Protein AF-A0A5J6Q281-F1 (afdb_monomer)

Structure (mmCIF, N/CA/C/O backbone):
data_AF-A0A5J6Q281-F1
#
_entry.id   AF-A0A5J6Q281-F1
#
loop_
_atom_site.group_PDB
_atom_site.id
_atom_site.type_symbol
_atom_site.label_atom_id
_atom_site.label_alt_id
_atom_site.label_comp_id
_atom_site.label_asym_id
_atom_site.label_entity_id
_atom_site.label_seq_id
_atom_site.pdbx_PDB_ins_code
_atom_site.Cartn_x
_atom_site.Cartn_y
_atom_site.Cartn_z
_atom_site.occupancy
_atom_site.B_iso_or_equiv
_atom_site.auth_seq_id
_atom_site.auth_comp_id
_atom_site.auth_asym_id
_atom_site.auth_atom_id
_atom_site.pdbx_PDB_model_num
ATOM 1 N N . MET A 1 1 ? 50.752 4.180 -43.108 1.00 48.34 1 MET A N 1
ATOM 2 C CA . MET A 1 1 ? 50.719 4.281 -41.632 1.00 48.34 1 MET A CA 1
ATOM 3 C C . MET A 1 1 ? 49.688 5.329 -41.235 1.00 48.34 1 MET A C 1
ATOM 5 O O . MET A 1 1 ? 50.000 6.509 -41.254 1.00 48.34 1 MET A O 1
ATOM 9 N N . ALA A 1 2 ? 48.446 4.934 -40.956 1.00 56.19 2 ALA A N 1
ATOM 10 C CA . ALA A 1 2 ? 47.444 5.842 -40.403 1.00 56.19 2 ALA A CA 1
ATOM 11 C C . ALA A 1 2 ? 46.362 5.059 -39.647 1.00 56.19 2 ALA A C 1
ATOM 13 O O . ALA A 1 2 ? 45.945 3.997 -40.095 1.00 56.19 2 ALA A O 1
ATOM 14 N N . ALA A 1 3 ? 45.900 5.682 -38.558 1.00 53.50 3 ALA A N 1
ATOM 15 C CA . 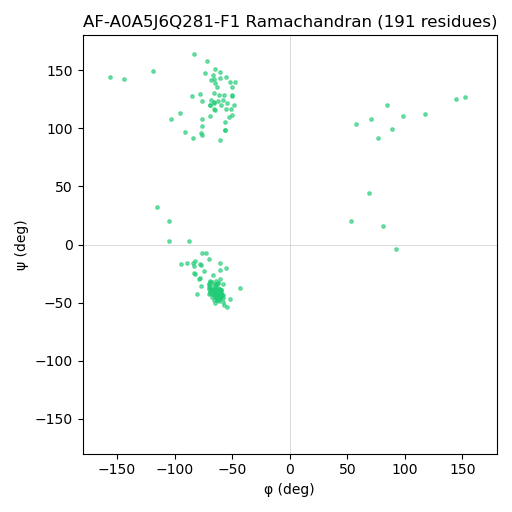ALA A 1 3 ? 44.676 5.447 -37.783 1.00 53.50 3 ALA A CA 1
ATOM 16 C C . ALA A 1 3 ? 44.683 4.431 -36.615 1.00 53.50 3 ALA A C 1
ATOM 18 O O . ALA A 1 3 ? 44.372 3.256 -36.782 1.00 53.50 3 ALA A O 1
ATOM 19 N N . PRO A 1 4 ? 44.806 4.968 -35.382 1.00 58.53 4 PRO A N 1
ATOM 20 C CA . PRO A 1 4 ? 44.186 4.418 -34.174 1.00 58.53 4 PRO A CA 1
ATOM 21 C C . PRO A 1 4 ? 43.132 5.368 -33.547 1.00 58.53 4 PRO A C 1
ATOM 23 O O . PRO A 1 4 ? 42.983 5.411 -32.330 1.00 58.53 4 PRO A O 1
ATOM 26 N N . ARG A 1 5 ? 42.397 6.173 -34.334 1.00 62.47 5 ARG A N 1
ATOM 27 C CA . ARG A 1 5 ? 41.473 7.204 -33.793 1.00 62.47 5 ARG A CA 1
ATOM 28 C C . ARG A 1 5 ? 40.069 6.715 -33.398 1.00 62.47 5 ARG A C 1
ATOM 30 O O . ARG A 1 5 ? 39.377 7.431 -32.691 1.00 62.47 5 ARG A O 1
ATOM 37 N N . SER A 1 6 ? 39.619 5.534 -33.824 1.00 61.28 6 SER A N 1
ATOM 38 C CA . SER A 1 6 ? 38.215 5.114 -33.630 1.00 61.28 6 SER A CA 1
ATOM 39 C C . SER A 1 6 ? 37.906 4.522 -32.247 1.00 61.28 6 SER A C 1
ATOM 41 O O . SER A 1 6 ? 36.769 4.597 -31.790 1.00 61.28 6 SER A O 1
ATOM 43 N N . ARG A 1 7 ? 38.902 3.964 -31.547 1.00 63.38 7 ARG A N 1
ATOM 44 C CA . ARG A 1 7 ? 38.695 3.292 -30.248 1.00 63.38 7 ARG A CA 1
ATOM 45 C C . ARG A 1 7 ? 38.529 4.259 -29.078 1.00 63.38 7 ARG A C 1
ATOM 47 O O . ARG A 1 7 ? 37.827 3.946 -28.122 1.00 63.38 7 ARG A O 1
ATOM 54 N N . THR A 1 8 ? 39.134 5.439 -29.161 1.00 71.88 8 THR A N 1
ATOM 55 C CA . THR A 1 8 ? 39.030 6.464 -28.114 1.00 71.88 8 THR A CA 1
ATOM 56 C C . THR A 1 8 ? 37.629 7.067 -28.044 1.00 71.88 8 THR A C 1
ATOM 58 O O . THR A 1 8 ? 37.148 7.375 -26.958 1.00 71.88 8 THR A O 1
ATOM 61 N N . VAL A 1 9 ? 36.937 7.167 -29.183 1.00 75.81 9 VAL A N 1
ATOM 62 C CA . VAL A 1 9 ? 35.592 7.756 -29.254 1.00 75.81 9 VAL A CA 1
ATOM 63 C C . VAL A 1 9 ? 34.550 6.850 -28.589 1.00 75.81 9 VAL A C 1
ATOM 65 O O . VAL A 1 9 ? 33.740 7.336 -27.806 1.00 75.81 9 VAL A O 1
ATOM 68 N N . ALA A 1 10 ? 34.616 5.533 -28.813 1.00 71.75 10 ALA A N 1
ATOM 69 C CA . ALA A 1 10 ? 33.670 4.577 -28.228 1.00 71.75 10 ALA A CA 1
ATOM 70 C C . ALA A 1 10 ? 33.787 4.477 -26.692 1.00 71.75 10 ALA A C 1
ATOM 72 O O . ALA A 1 10 ? 32.780 4.409 -25.983 1.00 71.75 10 ALA A O 1
ATOM 73 N N . ALA A 1 11 ? 35.016 4.521 -26.165 1.00 70.25 11 ALA A N 1
ATOM 74 C CA . ALA A 1 11 ? 35.253 4.530 -24.722 1.00 70.25 11 ALA A CA 1
ATOM 75 C C . ALA A 1 11 ? 34.717 5.815 -24.066 1.00 70.25 11 ALA A C 1
ATOM 77 O O . ALA A 1 11 ? 34.088 5.757 -23.009 1.00 70.25 11 ALA A O 1
ATOM 78 N N . ALA A 1 12 ? 34.899 6.965 -24.724 1.00 72.00 12 ALA A N 1
ATOM 79 C CA . ALA A 1 12 ? 34.386 8.241 -24.238 1.00 72.00 12 ALA A CA 1
ATOM 80 C C . ALA A 1 12 ? 32.848 8.265 -24.186 1.00 72.00 12 ALA A C 1
ATOM 82 O O . ALA A 1 12 ? 32.277 8.723 -23.197 1.00 72.00 12 ALA A O 1
ATOM 83 N N . THR A 1 13 ? 32.167 7.714 -25.198 1.00 77.50 13 THR A N 1
ATOM 84 C CA . THR A 1 13 ? 30.695 7.664 -25.220 1.00 77.50 13 THR A CA 1
ATOM 85 C C . THR A 1 13 ? 30.115 6.784 -24.113 1.00 77.50 13 THR A C 1
ATOM 87 O O . THR A 1 13 ? 29.136 7.172 -23.479 1.00 77.50 13 THR A O 1
ATOM 90 N N . MET A 1 14 ? 30.740 5.639 -23.814 1.00 76.00 14 MET A N 1
ATOM 91 C CA . MET A 1 14 ? 30.277 4.766 -22.727 1.00 76.00 14 MET A CA 1
ATOM 92 C C . MET A 1 14 ? 30.490 5.400 -21.348 1.00 76.00 14 MET A C 1
ATOM 94 O O . MET A 1 14 ? 29.614 5.307 -20.488 1.00 76.00 14 MET A O 1
ATOM 98 N N . ALA A 1 15 ? 31.614 6.096 -21.149 1.00 74.50 15 ALA A N 1
ATOM 99 C CA . ALA A 1 15 ? 31.880 6.821 -19.909 1.00 74.50 15 ALA A CA 1
ATOM 100 C C . ALA A 1 15 ? 30.859 7.950 -19.673 1.00 74.50 15 ALA A C 1
ATOM 102 O O . ALA A 1 15 ? 30.343 8.093 -18.565 1.00 74.50 15 ALA A O 1
ATOM 103 N N . LEU A 1 16 ? 30.512 8.703 -20.723 1.00 78.12 16 LEU A N 1
ATOM 104 C CA . LEU A 1 16 ? 29.480 9.744 -20.677 1.00 78.12 16 LEU A CA 1
ATOM 105 C C . LEU A 1 16 ? 28.101 9.180 -20.316 1.00 78.12 16 LEU A C 1
ATOM 107 O O . LEU A 1 16 ? 27.401 9.757 -19.485 1.00 78.12 16 LEU A O 1
ATOM 111 N N . GLN A 1 17 ? 27.720 8.037 -20.890 1.00 79.12 17 GLN A N 1
ATOM 112 C CA . GLN A 1 17 ? 26.432 7.408 -20.599 1.00 79.12 17 GLN A CA 1
ATOM 113 C C . GLN A 1 17 ? 26.359 6.892 -19.153 1.00 79.12 17 GLN A C 1
ATOM 115 O O . GLN A 1 17 ? 25.362 7.121 -18.469 1.00 79.12 17 GLN A O 1
ATOM 120 N N . ALA A 1 18 ? 27.432 6.266 -18.658 1.00 74.62 18 ALA A N 1
ATOM 121 C CA . ALA A 1 18 ? 27.514 5.815 -17.270 1.00 74.62 18 ALA A CA 1
ATOM 122 C C . ALA A 1 18 ? 27.436 6.989 -16.277 1.00 74.62 18 ALA A C 1
ATOM 124 O O . ALA A 1 18 ? 26.698 6.923 -15.291 1.00 74.62 18 ALA A O 1
ATOM 125 N N . ALA A 1 19 ? 28.138 8.090 -16.566 1.00 79.88 19 ALA A N 1
ATOM 126 C CA . ALA A 1 19 ? 28.062 9.310 -15.769 1.00 79.88 19 ALA A CA 1
ATOM 127 C C . ALA A 1 19 ? 26.643 9.908 -15.779 1.00 79.88 19 ALA A C 1
ATOM 129 O O . ALA A 1 19 ? 26.131 10.293 -14.728 1.00 79.88 19 ALA A O 1
ATOM 130 N N . GLY A 1 20 ? 25.975 9.916 -16.938 1.00 82.56 20 GLY A N 1
ATOM 131 C CA . GLY A 1 20 ? 24.592 10.376 -17.071 1.00 82.56 20 GLY A CA 1
ATOM 132 C C . GLY A 1 20 ? 23.619 9.598 -16.182 1.00 82.56 20 GLY A C 1
ATOM 133 O O . GLY A 1 20 ? 22.829 10.201 -15.455 1.00 82.56 20 GLY A O 1
ATOM 134 N N . CYS A 1 21 ? 23.716 8.266 -16.164 1.00 77.81 21 CYS A N 1
ATOM 135 C CA . CYS A 1 21 ? 22.877 7.430 -15.302 1.00 77.81 21 CYS A CA 1
ATOM 136 C C . CYS A 1 21 ? 23.100 7.706 -13.805 1.00 77.81 21 CYS A C 1
ATOM 138 O O . CYS A 1 21 ? 22.127 7.758 -13.052 1.00 77.81 21 CYS A O 1
ATOM 140 N N . LEU A 1 22 ? 24.347 7.930 -13.371 1.00 78.19 22 LEU A N 1
ATOM 141 C CA . LEU A 1 22 ? 24.653 8.267 -11.974 1.00 78.19 22 LEU A CA 1
ATOM 142 C C . LEU A 1 22 ? 24.063 9.618 -11.559 1.00 78.19 22 LEU A C 1
ATOM 144 O O . LEU A 1 22 ? 23.497 9.728 -10.472 1.00 78.19 22 LEU A O 1
ATOM 148 N N . VAL A 1 23 ? 24.150 10.632 -12.426 1.00 84.00 23 VAL A N 1
ATOM 149 C CA . VAL A 1 23 ? 23.575 11.959 -12.155 1.00 84.00 23 VAL A CA 1
ATOM 150 C C . VAL A 1 23 ? 22.054 11.875 -12.026 1.00 84.00 23 VAL A C 1
ATOM 152 O O . VAL A 1 23 ? 21.494 12.386 -11.057 1.00 84.00 23 VAL A O 1
ATOM 155 N N . VAL A 1 24 ? 21.379 11.184 -12.952 1.00 82.25 24 VAL A N 1
ATOM 156 C CA . VAL A 1 24 ? 19.918 11.002 -12.895 1.00 82.25 24 VAL A CA 1
ATOM 157 C C . VAL A 1 24 ? 19.508 10.233 -11.634 1.00 82.25 24 VAL A C 1
ATOM 159 O O . VAL A 1 24 ? 18.574 10.647 -10.946 1.00 82.25 24 VAL A O 1
ATOM 162 N N . GLY A 1 25 ? 20.234 9.166 -11.285 1.00 79.25 25 GLY A N 1
ATOM 163 C CA . GLY A 1 25 ? 19.997 8.399 -10.060 1.00 79.25 25 GLY A CA 1
ATOM 164 C C . GLY A 1 25 ? 20.144 9.242 -8.790 1.00 79.25 25 GLY A C 1
ATOM 165 O O . GLY A 1 25 ? 19.284 9.183 -7.909 1.00 79.25 25 GLY A O 1
ATOM 166 N N . ALA A 1 26 ? 21.178 10.085 -8.716 1.00 80.94 26 ALA A N 1
ATOM 167 C CA . ALA A 1 26 ? 21.407 10.982 -7.585 1.00 80.94 26 ALA A CA 1
ATOM 168 C C . ALA A 1 26 ? 20.303 12.045 -7.440 1.00 80.94 26 ALA A C 1
ATOM 170 O O . ALA A 1 26 ? 19.843 12.303 -6.325 1.00 80.94 26 ALA A O 1
ATOM 171 N N . ILE A 1 27 ? 19.832 12.625 -8.551 1.00 84.62 27 ILE A N 1
ATOM 172 C CA . ILE A 1 27 ? 18.727 13.597 -8.544 1.00 84.62 27 ILE A CA 1
ATOM 173 C C . ILE A 1 27 ? 17.438 12.940 -8.033 1.00 84.62 27 ILE A C 1
ATOM 175 O O . ILE A 1 27 ? 16.784 13.488 -7.144 1.00 84.62 27 ILE A O 1
ATOM 179 N N . LEU A 1 28 ? 17.090 11.751 -8.539 1.00 78.75 28 LEU A N 1
ATOM 180 C CA . LEU A 1 28 ? 15.909 11.004 -8.091 1.00 78.75 28 LEU A CA 1
ATOM 181 C C . LEU A 1 28 ? 15.981 10.664 -6.597 1.00 78.75 28 LEU A C 1
ATOM 183 O O . LEU A 1 28 ? 15.009 10.878 -5.872 1.00 78.75 28 LEU A O 1
ATOM 187 N N . ALA A 1 29 ? 17.139 10.197 -6.121 1.00 80.06 29 ALA A N 1
ATOM 188 C CA . ALA A 1 29 ? 17.359 9.925 -4.703 1.00 80.06 29 ALA A CA 1
ATOM 189 C C . ALA A 1 29 ? 17.174 11.188 -3.844 1.00 80.06 29 ALA A C 1
ATOM 191 O O . ALA A 1 29 ? 16.524 11.133 -2.799 1.00 80.06 29 ALA A O 1
ATOM 192 N N . GLY A 1 30 ? 17.681 12.335 -4.308 1.00 84.81 30 GLY A N 1
ATOM 193 C CA . GLY A 1 30 ? 17.510 13.626 -3.643 1.00 84.81 30 GLY A CA 1
ATOM 194 C C . GLY A 1 30 ? 16.044 14.046 -3.511 1.00 84.81 30 GLY A C 1
ATOM 195 O O . GLY A 1 30 ? 15.617 14.423 -2.421 1.00 84.81 30 GLY A O 1
ATOM 196 N N . VAL A 1 31 ? 15.257 13.924 -4.588 1.00 82.19 31 VAL A N 1
ATOM 197 C CA . VAL A 1 31 ? 13.818 14.255 -4.590 1.00 82.19 31 VAL A CA 1
ATOM 198 C C . VAL A 1 31 ? 13.024 13.344 -3.650 1.00 82.19 31 VAL A C 1
ATOM 200 O O . VAL A 1 31 ? 12.134 13.805 -2.936 1.00 82.19 31 VAL A O 1
ATOM 203 N N . ILE A 1 32 ? 13.343 12.050 -3.606 1.00 77.38 32 ILE A N 1
ATOM 204 C CA . ILE A 1 32 ? 12.679 11.121 -2.683 1.00 77.38 32 ILE A CA 1
ATOM 205 C C . ILE A 1 32 ? 13.033 11.473 -1.231 1.00 77.38 32 ILE A C 1
ATOM 207 O O . ILE A 1 32 ? 12.153 11.476 -0.368 1.00 77.38 32 ILE A O 1
ATOM 211 N N . LEU A 1 33 ? 14.289 11.842 -0.952 1.00 82.56 33 LEU A N 1
ATOM 212 C CA . LEU A 1 33 ? 14.711 12.263 0.386 1.00 82.56 33 LEU A CA 1
ATOM 213 C C . LEU A 1 33 ? 14.009 13.543 0.855 1.00 82.56 33 LEU A C 1
ATOM 215 O O . LEU A 1 33 ? 13.628 13.631 2.025 1.00 82.56 33 LEU A O 1
ATOM 219 N N . THR A 1 34 ? 13.843 14.541 -0.019 1.00 81.44 34 THR A N 1
ATOM 220 C CA . THR A 1 34 ? 13.147 15.785 0.344 1.00 81.44 34 THR A CA 1
ATOM 221 C C . THR A 1 34 ? 11.677 15.522 0.643 1.00 81.44 34 THR A C 1
ATOM 223 O O . THR A 1 34 ? 11.187 15.971 1.677 1.00 81.44 34 THR A O 1
ATOM 226 N N . ARG A 1 35 ? 11.002 14.697 -0.168 1.00 78.44 35 ARG A N 1
ATOM 227 C CA . ARG A 1 35 ? 9.618 14.273 0.099 1.00 78.44 35 ARG A CA 1
ATOM 228 C C . ARG A 1 35 ? 9.479 13.479 1.395 1.00 78.44 35 ARG A C 1
ATOM 230 O O . ARG A 1 35 ? 8.556 13.729 2.164 1.00 78.44 35 ARG A O 1
ATOM 237 N N . ALA A 1 36 ? 10.418 12.582 1.688 1.00 73.06 36 ALA A N 1
ATOM 238 C CA . ALA A 1 36 ? 10.426 11.840 2.947 1.00 73.06 36 ALA A CA 1
ATOM 239 C C . ALA A 1 36 ? 10.625 12.760 4.167 1.00 73.06 36 ALA A C 1
ATOM 241 O O . ALA A 1 36 ? 10.046 12.517 5.228 1.00 73.06 36 ALA A O 1
ATOM 242 N N . ARG A 1 37 ? 11.417 13.836 4.032 1.00 80.81 37 ARG A N 1
ATOM 243 C CA . ARG A 1 37 ? 11.565 14.858 5.081 1.00 80.81 37 ARG A CA 1
ATOM 244 C C . ARG A 1 37 ? 10.281 15.659 5.284 1.00 80.81 37 ARG A C 1
ATOM 246 O O . ARG A 1 37 ? 9.876 15.833 6.428 1.00 80.81 37 ARG A O 1
ATOM 253 N N . GLU A 1 38 ? 9.633 16.094 4.204 1.00 77.31 38 GLU A N 1
ATOM 254 C CA . GLU A 1 38 ? 8.335 16.783 4.263 1.00 77.31 38 GLU A CA 1
ATOM 255 C C . GLU A 1 38 ? 7.268 15.910 4.945 1.00 77.31 38 GLU A C 1
ATOM 257 O O . GLU A 1 38 ? 6.554 16.380 5.827 1.00 77.31 38 GLU A O 1
ATOM 262 N N . ALA A 1 39 ? 7.214 14.617 4.614 1.00 69.81 39 ALA A N 1
ATOM 263 C CA . ALA A 1 39 ? 6.272 13.678 5.222 1.00 69.81 39 ALA A CA 1
ATOM 264 C C . ALA A 1 39 ? 6.501 13.494 6.735 1.00 69.81 39 ALA A C 1
ATOM 266 O O . ALA A 1 39 ? 5.536 13.424 7.495 1.00 69.81 39 ALA A O 1
ATOM 267 N N . ARG A 1 40 ? 7.762 13.472 7.200 1.00 73.12 40 ARG A N 1
ATOM 268 C CA . ARG A 1 40 ? 8.077 13.405 8.641 1.00 73.12 40 ARG A CA 1
ATOM 269 C C . ARG A 1 40 ? 7.646 14.654 9.403 1.00 73.12 40 ARG A C 1
ATOM 271 O O . ARG A 1 40 ? 7.247 14.530 10.556 1.00 73.12 40 ARG A O 1
ATOM 278 N N . LEU A 1 41 ? 7.723 15.830 8.780 1.00 79.06 41 LEU A N 1
ATOM 279 C CA . LEU A 1 41 ? 7.262 17.078 9.397 1.00 79.06 41 LEU A CA 1
ATOM 280 C C . LEU A 1 41 ? 5.734 17.121 9.534 1.00 79.06 41 LEU A C 1
ATOM 282 O O . LEU A 1 41 ? 5.234 17.685 10.500 1.00 79.06 41 LEU A O 1
ATOM 286 N N . ASN A 1 42 ? 5.005 16.485 8.615 1.00 76.50 42 ASN A N 1
ATOM 287 C CA . ASN A 1 42 ? 3.540 16.491 8.603 1.00 76.50 42 ASN A CA 1
ATOM 288 C C . ASN A 1 42 ? 2.889 15.385 9.456 1.00 76.50 42 ASN A C 1
ATOM 290 O O . ASN A 1 42 ? 1.668 15.287 9.470 1.00 76.50 42 ASN A O 1
ATOM 294 N N . GLN A 1 43 ? 3.674 14.567 10.170 1.00 58.69 43 GLN A N 1
ATOM 295 C CA . GLN A 1 43 ? 3.200 13.573 11.150 1.00 58.69 43 GLN A CA 1
ATOM 296 C C . GLN A 1 43 ? 2.128 12.581 10.641 1.00 58.69 43 GLN A C 1
ATOM 298 O O . GLN A 1 43 ? 1.440 11.929 11.427 1.00 58.69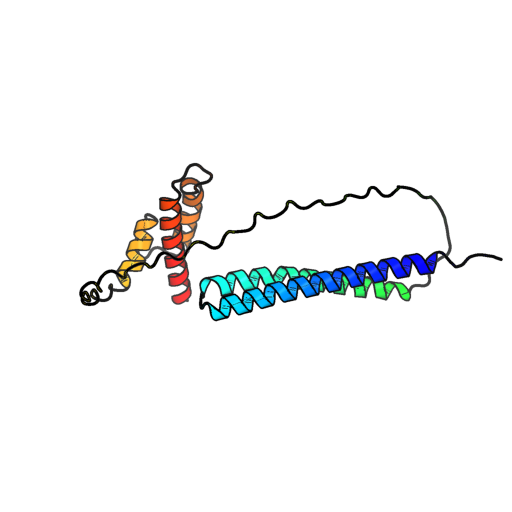 43 GLN A O 1
ATOM 303 N N . GLU A 1 44 ? 2.009 12.403 9.324 1.00 64.62 44 GLU A N 1
ATOM 304 C CA . GLU A 1 44 ? 1.110 11.418 8.734 1.00 64.62 44 GLU A CA 1
ATOM 305 C C . GLU A 1 44 ? 1.784 10.043 8.704 1.00 64.62 44 GLU A C 1
ATOM 307 O O . GLU A 1 44 ? 2.488 9.663 7.764 1.00 64.62 44 GLU A O 1
ATOM 312 N N . HIS A 1 45 ? 1.549 9.274 9.768 1.00 54.78 45 HIS A N 1
ATOM 313 C CA . HIS A 1 45 ? 2.063 7.914 9.951 1.00 54.78 45 HIS A CA 1
ATOM 314 C C . HIS A 1 45 ? 1.702 6.950 8.807 1.00 54.78 45 HIS A C 1
ATOM 316 O O . HIS A 1 45 ? 2.396 5.954 8.604 1.00 54.78 45 HIS A O 1
ATOM 322 N N . GLN A 1 46 ? 0.670 7.262 8.022 1.00 53.41 46 GLN A N 1
ATOM 323 C CA . GLN A 1 46 ? 0.205 6.432 6.914 1.00 53.41 46 GLN A CA 1
ATOM 324 C C . GLN A 1 46 ? 1.130 6.492 5.683 1.00 53.41 46 GLN A C 1
ATOM 326 O O . GLN A 1 46 ? 1.198 5.521 4.934 1.00 53.41 46 GLN A O 1
ATOM 331 N N . TYR A 1 47 ? 1.934 7.553 5.517 1.00 56.34 47 TYR A N 1
ATOM 332 C CA . TYR A 1 47 ? 2.891 7.656 4.405 1.00 56.34 47 TYR A CA 1
ATOM 333 C C . TYR A 1 47 ? 4.222 6.947 4.659 1.00 56.34 47 TYR A C 1
ATOM 335 O O . TYR A 1 47 ? 4.953 6.666 3.709 1.00 56.34 47 TYR A O 1
ATOM 343 N N . ALA A 1 48 ? 4.569 6.639 5.911 1.00 56.12 48 ALA A N 1
ATOM 344 C CA . ALA A 1 48 ? 5.884 6.092 6.242 1.00 56.12 48 ALA A CA 1
ATOM 345 C C . ALA A 1 48 ? 6.133 4.708 5.611 1.00 56.12 48 ALA A C 1
ATOM 347 O O . ALA A 1 48 ? 7.259 4.424 5.202 1.00 56.12 48 ALA A O 1
ATOM 348 N N . PHE A 1 49 ? 5.092 3.878 5.485 1.00 60.91 49 PHE A N 1
ATOM 349 C CA . PHE A 1 49 ? 5.206 2.517 4.951 1.00 60.91 49 PHE A CA 1
ATOM 350 C C . PHE A 1 49 ? 5.250 2.485 3.412 1.00 60.91 49 PHE A C 1
ATOM 352 O O . PHE A 1 49 ? 6.111 1.821 2.837 1.00 60.91 49 PHE A O 1
ATOM 359 N N . ASP A 1 50 ? 4.417 3.282 2.732 1.00 60.03 50 ASP A N 1
ATOM 360 C CA . ASP A 1 50 ? 4.451 3.399 1.262 1.00 60.03 50 ASP A CA 1
ATOM 361 C C . ASP A 1 50 ? 5.743 4.068 0.763 1.00 60.03 50 ASP A C 1
ATOM 363 O O . ASP A 1 50 ? 6.298 3.696 -0.275 1.00 60.03 50 ASP A O 1
ATOM 367 N N . SER A 1 51 ? 6.297 4.996 1.550 1.00 59.38 51 SER A N 1
ATOM 368 C CA . SER A 1 51 ? 7.582 5.643 1.250 1.00 59.38 51 SER A CA 1
ATOM 369 C C . SER A 1 51 ? 8.749 4.652 1.218 1.00 59.38 51 SER A C 1
ATOM 371 O O . SER A 1 51 ? 9.691 4.825 0.442 1.00 59.38 51 SER A O 1
ATOM 373 N N . GLN A 1 52 ? 8.706 3.607 2.051 1.00 65.56 52 GLN A N 1
ATOM 374 C CA . GLN A 1 52 ? 9.765 2.597 2.104 1.00 65.56 52 GLN A CA 1
ATOM 375 C C . GLN A 1 52 ? 9.776 1.720 0.850 1.00 65.56 52 GLN A C 1
ATOM 377 O O . GLN A 1 52 ? 10.853 1.414 0.342 1.00 65.56 52 GLN A O 1
ATOM 382 N N . LEU A 1 53 ? 8.608 1.393 0.289 1.00 67.94 53 LEU A N 1
ATOM 383 C CA . LEU A 1 53 ? 8.514 0.660 -0.978 1.00 67.94 53 LEU A CA 1
ATOM 384 C C . LEU A 1 53 ? 8.964 1.511 -2.176 1.00 67.94 53 LEU A C 1
ATOM 386 O O . LEU A 1 53 ? 9.610 0.989 -3.087 1.00 67.94 53 LEU A O 1
ATOM 390 N N . MET A 1 54 ? 8.725 2.828 -2.153 1.00 69.50 54 MET A N 1
ATOM 391 C CA . MET A 1 54 ? 9.234 3.735 -3.193 1.00 69.50 54 MET A CA 1
ATOM 392 C C . MET A 1 54 ? 10.768 3.863 -3.199 1.00 69.50 54 MET A C 1
ATOM 394 O O . MET A 1 54 ? 11.354 4.110 -4.253 1.00 69.50 54 MET A O 1
ATOM 398 N N . LEU A 1 55 ? 11.436 3.638 -2.062 1.00 65.44 55 LEU A N 1
ATOM 399 C CA . LEU A 1 55 ? 12.902 3.680 -1.951 1.00 65.44 55 LEU A CA 1
ATOM 400 C C . LEU A 1 55 ? 13.608 2.434 -2.510 1.00 65.44 55 LEU A C 1
ATOM 402 O O . LEU A 1 55 ? 14.800 2.497 -2.816 1.00 65.44 55 LEU A O 1
ATOM 406 N N . VAL A 1 56 ? 12.894 1.320 -2.699 1.00 78.12 56 VAL A N 1
ATOM 407 C CA . VAL A 1 56 ? 13.480 0.075 -3.227 1.00 78.12 56 VAL A CA 1
ATOM 408 C C . VAL A 1 56 ? 13.870 0.220 -4.701 1.00 78.12 56 VAL A C 1
ATOM 410 O O . VAL A 1 56 ? 14.912 -0.286 -5.116 1.00 78.12 56 VAL A O 1
ATOM 413 N N . SER A 1 57 ? 13.083 0.958 -5.493 1.00 74.62 57 SER A N 1
ATOM 414 C CA . SER A 1 57 ? 13.331 1.103 -6.937 1.00 74.62 57 SER A CA 1
ATOM 415 C C . SER A 1 57 ? 14.647 1.837 -7.258 1.00 74.62 57 SER A C 1
ATOM 417 O O . SER A 1 57 ? 15.456 1.284 -8.003 1.00 74.62 57 SER A O 1
ATOM 419 N N . PRO A 1 58 ? 14.952 3.019 -6.682 1.00 75.00 58 PRO A N 1
ATOM 420 C CA . PRO A 1 58 ? 16.236 3.692 -6.903 1.00 75.00 58 PRO A CA 1
ATOM 421 C C . PRO A 1 58 ? 17.446 2.867 -6.453 1.00 75.00 58 PRO A C 1
ATOM 423 O O . PRO A 1 58 ? 18.468 2.854 -7.137 1.00 75.00 58 PRO A O 1
ATOM 426 N N . LEU A 1 59 ? 17.335 2.151 -5.328 1.00 76.25 59 LEU A N 1
ATOM 427 C CA . LEU A 1 59 ? 18.396 1.268 -4.837 1.00 76.25 59 LEU A CA 1
ATOM 428 C C . LEU A 1 59 ? 18.661 0.109 -5.802 1.00 76.25 59 LEU A C 1
ATOM 430 O O . LEU A 1 59 ? 19.820 -0.178 -6.099 1.00 76.25 59 LEU A O 1
ATOM 434 N N . ALA A 1 60 ? 17.605 -0.507 -6.341 1.00 76.00 60 ALA A N 1
ATOM 435 C CA . ALA A 1 60 ? 17.732 -1.538 -7.366 1.00 76.00 60 ALA A CA 1
ATOM 436 C C . ALA A 1 60 ? 18.414 -0.991 -8.633 1.00 76.00 60 ALA A C 1
ATOM 438 O O . ALA A 1 60 ? 19.328 -1.626 -9.156 1.00 76.00 60 ALA A O 1
ATOM 439 N N . PHE A 1 61 ? 18.052 0.215 -9.083 1.00 73.69 61 PHE A N 1
ATOM 440 C CA . PHE A 1 61 ? 18.705 0.863 -10.226 1.00 73.69 61 PHE A CA 1
ATOM 441 C C . PHE A 1 61 ? 20.191 1.163 -9.974 1.00 73.69 61 PHE A C 1
ATOM 443 O O . PHE A 1 61 ? 21.019 0.898 -10.847 1.00 73.69 61 PHE A O 1
ATOM 450 N N . MET A 1 62 ? 20.555 1.651 -8.785 1.00 76.81 62 MET A N 1
ATOM 451 C CA . MET A 1 62 ? 21.956 1.884 -8.405 1.00 76.81 62 MET A CA 1
ATOM 452 C C . MET A 1 62 ? 22.751 0.575 -8.341 1.00 76.81 62 MET A C 1
ATOM 454 O O . MET A 1 62 ? 23.874 0.518 -8.839 1.00 76.81 62 MET A O 1
ATOM 458 N N . ALA A 1 63 ? 22.165 -0.490 -7.787 1.00 78.81 63 ALA A N 1
ATOM 459 C CA . ALA A 1 63 ? 22.793 -1.806 -7.721 1.00 78.81 63 ALA A CA 1
ATOM 460 C C . ALA A 1 63 ? 23.023 -2.405 -9.118 1.00 78.81 63 ALA A C 1
ATOM 462 O O . ALA A 1 63 ? 24.110 -2.909 -9.395 1.00 78.81 63 ALA A O 1
ATOM 463 N N . VAL A 1 64 ? 22.041 -2.297 -10.021 1.00 79.44 64 VAL A N 1
ATOM 464 C CA . VAL A 1 64 ? 22.172 -2.743 -11.418 1.00 79.44 64 VAL A CA 1
ATOM 465 C C . VAL A 1 64 ? 23.221 -1.915 -12.164 1.00 79.44 64 VAL A C 1
ATOM 467 O O . VAL A 1 64 ? 24.064 -2.486 -12.854 1.00 79.44 64 VAL A O 1
ATOM 470 N N . GLY A 1 65 ? 23.224 -0.589 -11.999 1.00 73.19 65 GLY A N 1
ATOM 471 C CA . GLY A 1 65 ? 24.224 0.294 -12.605 1.00 73.19 65 GLY A CA 1
ATOM 472 C C . GLY A 1 65 ? 25.646 -0.010 -12.127 1.00 73.19 65 GLY A C 1
ATOM 473 O O . GLY A 1 65 ? 26.561 -0.133 -12.941 1.00 73.19 65 GLY A O 1
ATOM 474 N N . LEU A 1 66 ? 25.824 -0.219 -10.819 1.00 80.62 66 LEU A N 1
ATOM 475 C CA . LEU A 1 66 ? 27.101 -0.620 -10.229 1.00 80.62 66 LEU A CA 1
ATOM 476 C C . LEU A 1 66 ? 27.544 -2.000 -10.735 1.00 80.62 66 LEU A C 1
ATOM 478 O O . LEU A 1 66 ? 28.699 -2.170 -11.119 1.00 80.62 66 LEU A O 1
ATOM 482 N N . TRP A 1 67 ? 26.630 -2.973 -10.795 1.00 83.38 67 TRP A N 1
ATOM 483 C CA . TRP A 1 67 ? 26.913 -4.317 -11.302 1.00 83.38 67 TRP A CA 1
ATOM 484 C C . TRP A 1 67 ? 27.338 -4.304 -12.776 1.00 83.38 67 TRP A C 1
ATOM 486 O O . TRP A 1 67 ? 28.333 -4.937 -13.132 1.00 83.38 67 TRP A O 1
ATOM 496 N N . LEU A 1 68 ? 26.646 -3.537 -13.628 1.00 76.94 68 LEU A N 1
ATOM 497 C CA . LEU A 1 68 ? 27.027 -3.341 -15.031 1.00 76.94 68 LEU A CA 1
ATOM 498 C C . LEU A 1 68 ? 28.389 -2.647 -15.154 1.00 76.94 68 LEU A C 1
ATOM 500 O O . LEU A 1 68 ? 29.200 -3.053 -15.988 1.00 76.94 68 LEU A O 1
ATOM 504 N N . GLY A 1 69 ? 28.668 -1.652 -14.308 1.00 76.25 69 GLY A N 1
ATOM 505 C CA . GLY A 1 69 ? 29.958 -0.964 -14.249 1.00 76.25 69 GLY A CA 1
ATOM 506 C C . GLY A 1 69 ? 31.114 -1.900 -13.885 1.00 76.25 69 GLY A C 1
ATOM 507 O O . GLY A 1 69 ? 32.112 -1.946 -14.601 1.00 76.25 69 GLY A O 1
ATOM 508 N N . VAL A 1 70 ? 30.959 -2.711 -12.833 1.00 79.38 70 VAL A N 1
ATOM 509 C CA . VAL A 1 70 ? 31.967 -3.698 -12.402 1.00 79.38 70 VAL A CA 1
ATOM 510 C C . VAL A 1 70 ? 32.166 -4.782 -13.462 1.00 79.38 70 VAL A C 1
ATOM 512 O O . VAL A 1 70 ? 33.300 -5.102 -13.818 1.00 79.38 70 VAL A O 1
ATOM 515 N N . ARG A 1 71 ? 31.075 -5.317 -14.026 1.00 76.38 71 ARG A N 1
ATOM 516 C CA . ARG A 1 71 ? 31.130 -6.339 -15.081 1.00 76.38 71 ARG A CA 1
ATOM 517 C C . ARG A 1 71 ? 31.814 -5.825 -16.349 1.00 76.38 71 ARG A C 1
ATOM 519 O O . ARG A 1 71 ? 32.558 -6.576 -16.971 1.00 76.38 71 ARG A O 1
ATOM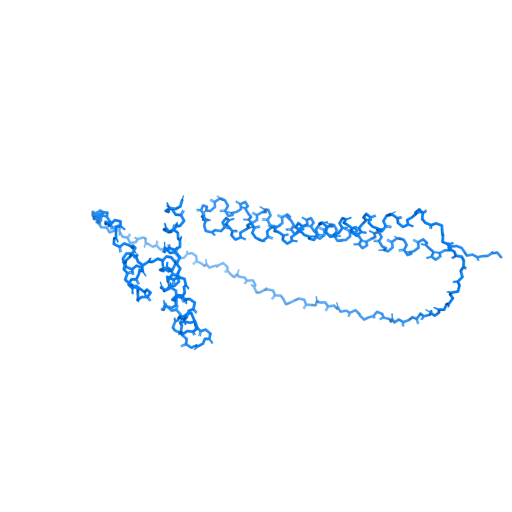 526 N N . SER A 1 72 ? 31.591 -4.562 -16.713 1.00 67.81 72 SER A N 1
ATOM 527 C CA . SER A 1 72 ? 32.214 -3.932 -17.886 1.00 67.81 72 SER A CA 1
ATOM 528 C C . SER A 1 72 ? 33.675 -3.548 -17.627 1.00 67.81 72 SER A C 1
ATOM 530 O O . SER A 1 72 ? 34.516 -3.708 -18.507 1.00 67.81 72 SER A O 1
ATOM 532 N N . GLY A 1 73 ? 34.005 -3.120 -16.403 1.00 61.12 73 GLY A N 1
ATOM 533 C CA . GLY A 1 73 ? 35.381 -2.853 -15.975 1.00 61.12 73 GLY A CA 1
ATOM 534 C C . GLY A 1 73 ? 36.262 -4.106 -15.966 1.00 61.12 73 GLY A C 1
ATOM 535 O O . GLY A 1 73 ? 37.441 -4.031 -16.305 1.00 61.12 73 GLY A O 1
ATOM 536 N N . LEU A 1 74 ? 35.682 -5.280 -15.689 1.00 52.28 74 LEU A N 1
ATOM 537 C CA . LEU A 1 74 ? 36.396 -6.562 -15.736 1.00 52.28 74 LEU A CA 1
ATOM 538 C C . LEU A 1 74 ? 36.774 -7.011 -17.165 1.00 52.28 74 LEU A C 1
ATOM 540 O O . LEU A 1 74 ? 37.580 -7.925 -17.331 1.00 52.28 74 LEU A O 1
ATOM 544 N N . VAL A 1 75 ? 36.226 -6.380 -18.212 1.00 51.47 75 VAL A N 1
ATOM 545 C CA . VAL A 1 75 ? 36.544 -6.702 -19.617 1.00 51.47 75 VAL A CA 1
ATOM 546 C C . VAL A 1 75 ? 37.836 -6.019 -20.092 1.00 51.47 75 VAL A C 1
ATOM 548 O O . VAL A 1 75 ? 38.426 -6.457 -21.078 1.00 51.47 75 VAL A O 1
ATOM 551 N N . LEU A 1 76 ? 38.360 -5.025 -19.364 1.00 51.31 76 LEU A N 1
ATOM 552 C CA . LEU A 1 76 ? 39.603 -4.329 -19.738 1.00 51.31 76 LEU A CA 1
ATOM 553 C C . LEU A 1 76 ? 40.888 -5.154 -19.533 1.00 51.31 76 LEU A C 1
ATOM 555 O O . LEU A 1 76 ? 41.950 -4.732 -19.982 1.00 51.31 76 LEU A O 1
ATOM 559 N N . LEU A 1 77 ? 40.807 -6.338 -18.917 1.00 52.91 77 LEU A N 1
ATOM 560 C CA . LEU A 1 77 ? 41.950 -7.243 -18.719 1.00 52.91 77 LEU A CA 1
ATOM 561 C C . LEU A 1 77 ? 41.955 -8.462 -19.654 1.00 52.91 77 LEU A C 1
ATOM 563 O O . LEU A 1 77 ? 42.836 -9.311 -19.534 1.00 52.91 77 LEU A O 1
ATOM 567 N N . ARG A 1 78 ? 41.004 -8.581 -20.593 1.00 45.31 78 ARG A N 1
ATOM 568 C CA . ARG A 1 78 ? 40.955 -9.740 -21.494 1.00 45.31 78 ARG A CA 1
ATOM 569 C C . ARG A 1 78 ? 41.661 -9.420 -22.826 1.00 45.31 78 ARG A C 1
ATOM 571 O O . ARG A 1 78 ? 41.153 -8.588 -23.578 1.00 45.31 78 ARG A O 1
ATOM 578 N N . PRO A 1 79 ? 42.808 -10.055 -23.147 1.00 47.28 79 PRO A N 1
ATOM 579 C CA . PRO A 1 79 ? 43.490 -9.851 -24.423 1.00 47.28 79 PRO A CA 1
ATOM 580 C C . PRO A 1 79 ? 42.573 -10.311 -25.561 1.00 47.28 79 PRO A C 1
ATOM 582 O O . PRO A 1 79 ? 42.065 -11.433 -25.561 1.00 47.28 79 PRO A O 1
ATOM 585 N N . HIS A 1 80 ? 42.294 -9.404 -26.492 1.00 49.38 80 HIS A N 1
ATOM 586 C CA . HIS A 1 80 ? 41.308 -9.621 -27.544 1.00 49.38 80 HIS A CA 1
ATOM 587 C C . HIS A 1 80 ? 41.950 -10.367 -28.730 1.00 49.38 80 HIS A C 1
ATOM 589 O O . HIS A 1 80 ? 42.996 -9.920 -29.211 1.00 49.38 80 HIS A O 1
ATOM 595 N N . PRO A 1 81 ? 41.365 -11.482 -29.213 1.00 52.59 81 PRO A N 1
ATOM 596 C CA . PRO A 1 81 ? 41.836 -12.151 -30.419 1.00 52.59 81 PRO A CA 1
ATOM 597 C C . PRO A 1 81 ? 41.610 -11.267 -31.658 1.00 52.59 81 PRO A C 1
ATOM 599 O O . PRO A 1 81 ? 40.624 -10.526 -31.723 1.00 52.59 81 PRO A O 1
ATOM 602 N N . PRO A 1 82 ? 42.507 -11.326 -32.653 1.00 54.62 82 PRO A N 1
ATOM 603 C CA . PRO A 1 82 ? 42.338 -10.599 -33.899 1.00 54.62 82 PRO A CA 1
ATOM 604 C C . PRO A 1 82 ? 41.333 -11.323 -34.800 1.00 54.62 82 PRO A C 1
ATOM 606 O O . PRO A 1 82 ? 41.514 -12.499 -35.103 1.00 54.62 82 PRO A O 1
ATOM 609 N N . GLY A 1 83 ? 40.331 -10.607 -35.312 1.00 51.81 83 GLY A N 1
ATOM 610 C CA . GLY A 1 83 ? 39.740 -10.988 -36.593 1.00 51.81 83 GLY A CA 1
ATOM 611 C C . GLY A 1 83 ? 38.278 -10.621 -36.830 1.00 51.81 83 GLY A C 1
ATOM 612 O O . GLY A 1 83 ? 37.407 -11.069 -36.101 1.00 51.81 83 GLY A O 1
ATOM 613 N N . ILE A 1 84 ? 38.082 -9.939 -37.972 1.00 44.22 84 ILE A N 1
ATOM 614 C CA . ILE A 1 84 ? 36.923 -9.995 -38.886 1.00 44.22 84 ILE A CA 1
ATOM 615 C C . ILE A 1 84 ? 35.637 -9.355 -38.316 1.00 44.22 84 ILE A C 1
ATOM 617 O O . ILE A 1 84 ? 35.020 -9.883 -37.410 1.00 44.22 84 ILE A O 1
ATOM 621 N N . GLY A 1 85 ? 35.143 -8.192 -38.743 1.00 50.88 85 GLY A N 1
ATOM 622 C CA . GLY A 1 85 ? 35.147 -7.568 -40.064 1.00 50.88 85 GLY A CA 1
ATOM 623 C C . GLY A 1 85 ? 33.687 -7.425 -40.518 1.00 50.88 85 GLY A C 1
ATOM 624 O O . GLY A 1 85 ? 33.049 -8.439 -40.763 1.00 50.88 85 GLY A O 1
ATOM 625 N N . GLY A 1 86 ? 33.162 -6.195 -40.634 1.00 47.47 86 GLY A N 1
ATOM 626 C CA . GLY A 1 86 ? 31.920 -5.939 -41.382 1.00 47.47 86 GLY A CA 1
ATOM 627 C C . GLY A 1 86 ? 30.972 -4.856 -40.843 1.00 47.47 86 GLY A C 1
ATOM 628 O O . GLY A 1 86 ? 30.485 -4.962 -39.728 1.00 47.47 86 GLY A O 1
ATOM 629 N N . GLN A 1 87 ? 30.656 -3.900 -41.732 1.00 45.16 87 GLN A N 1
ATOM 630 C CA . GLN A 1 87 ? 29.392 -3.139 -41.866 1.00 45.16 87 GLN A CA 1
ATOM 631 C C . GLN A 1 87 ? 29.103 -1.989 -40.872 1.00 45.16 87 GLN A C 1
ATOM 633 O O . GLN A 1 87 ? 28.722 -2.198 -39.730 1.00 45.16 87 GLN A O 1
ATOM 638 N N . THR A 1 88 ? 29.479 -0.738 -41.190 1.00 50.81 88 THR A N 1
ATOM 639 C CA . THR A 1 88 ? 28.750 0.310 -41.971 1.00 50.81 88 THR A CA 1
ATOM 640 C C . THR A 1 88 ? 27.376 0.667 -41.388 1.00 50.81 88 THR A C 1
ATOM 642 O O . THR A 1 88 ? 26.474 -0.152 -41.433 1.00 50.81 88 THR A O 1
ATOM 645 N N . ARG A 1 89 ? 27.207 1.803 -40.700 1.00 43.78 89 ARG A N 1
ATOM 646 C CA . ARG A 1 89 ? 27.126 3.209 -41.169 1.00 43.78 89 ARG A CA 1
ATOM 647 C C . ARG A 1 89 ? 25.703 3.600 -41.623 1.00 43.78 89 ARG A C 1
ATOM 649 O O . ARG A 1 89 ? 25.245 3.116 -42.648 1.00 43.78 89 ARG A O 1
ATOM 656 N N . ASN A 1 90 ? 25.186 4.615 -40.916 1.00 53.06 90 ASN A N 1
ATOM 657 C CA . ASN A 1 90 ? 24.099 5.564 -41.211 1.00 53.06 90 ASN A CA 1
ATOM 658 C C . ASN A 1 90 ? 22.731 5.228 -40.603 1.00 53.06 90 ASN A C 1
ATOM 660 O O . ASN A 1 90 ? 22.048 4.347 -41.097 1.00 53.06 90 ASN A O 1
ATOM 664 N N . ASP A 1 91 ? 22.321 6.036 -39.622 1.00 43.16 91 ASP A N 1
ATOM 665 C CA . ASP A 1 91 ? 21.041 6.741 -39.720 1.00 43.16 91 ASP A CA 1
ATOM 666 C C . ASP A 1 91 ? 21.149 8.142 -39.085 1.00 43.16 91 ASP A C 1
ATOM 668 O O . ASP A 1 91 ? 21.909 8.324 -38.123 1.00 43.16 91 ASP A O 1
ATOM 672 N N . PRO A 1 92 ? 20.493 9.153 -39.685 1.00 57.34 92 PRO A N 1
ATOM 673 C CA . PRO A 1 92 ? 20.612 10.555 -39.320 1.00 57.34 92 PRO A CA 1
ATOM 674 C C . PRO A 1 92 ? 19.710 10.937 -38.143 1.00 57.34 92 PRO A C 1
ATOM 676 O O . PRO A 1 92 ? 18.778 10.242 -37.751 1.00 57.34 92 PRO A O 1
ATOM 679 N N . ALA A 1 93 ? 20.045 12.090 -37.582 1.00 51.66 93 ALA A N 1
ATOM 680 C CA . ALA A 1 93 ? 19.363 12.730 -36.483 1.00 51.66 93 ALA A CA 1
ATOM 681 C C . ALA A 1 93 ? 17.981 13.254 -36.895 1.00 51.66 93 ALA A C 1
ATOM 683 O O . ALA A 1 93 ? 17.906 14.179 -37.699 1.00 51.66 93 ALA A O 1
ATOM 684 N N . ASP A 1 94 ? 16.931 12.760 -36.242 1.00 47.47 94 ASP A N 1
ATOM 685 C CA . ASP A 1 94 ? 15.654 13.463 -36.160 1.00 47.47 94 ASP A CA 1
ATOM 686 C C . ASP A 1 94 ? 15.521 14.093 -34.774 1.00 47.47 94 ASP A C 1
ATOM 688 O O . ASP A 1 94 ? 15.373 13.437 -33.739 1.00 47.47 94 ASP A O 1
ATOM 692 N N . GLY A 1 95 ? 15.649 15.419 -34.771 1.00 54.03 95 GLY A N 1
ATOM 693 C CA . GLY A 1 95 ? 15.444 16.266 -33.613 1.00 54.03 95 GLY A CA 1
ATOM 694 C C . GLY A 1 95 ? 13.970 16.305 -33.232 1.00 54.03 95 GLY A C 1
ATOM 695 O O . GLY A 1 95 ? 13.157 16.920 -33.914 1.00 54.03 95 GLY A O 1
ATOM 696 N N . VAL A 1 96 ? 13.641 15.703 -32.092 1.00 56.94 96 VAL A N 1
ATOM 697 C CA . VAL A 1 96 ? 12.357 15.915 -31.419 1.00 56.94 96 VAL A CA 1
ATOM 698 C C . VAL A 1 96 ? 12.531 17.068 -30.434 1.00 56.94 96 VAL A C 1
ATOM 700 O O . VAL A 1 96 ? 13.042 16.906 -29.324 1.00 56.94 96 VAL A O 1
ATOM 703 N N . SER A 1 97 ? 12.137 18.264 -30.867 1.00 53.22 97 SER A N 1
ATOM 704 C CA . SER A 1 97 ? 11.990 19.438 -30.014 1.00 53.22 97 SER A CA 1
ATOM 705 C C . SER A 1 97 ? 10.703 19.314 -29.192 1.00 53.22 97 SER A C 1
ATOM 707 O O . SER A 1 97 ? 9.591 19.444 -29.696 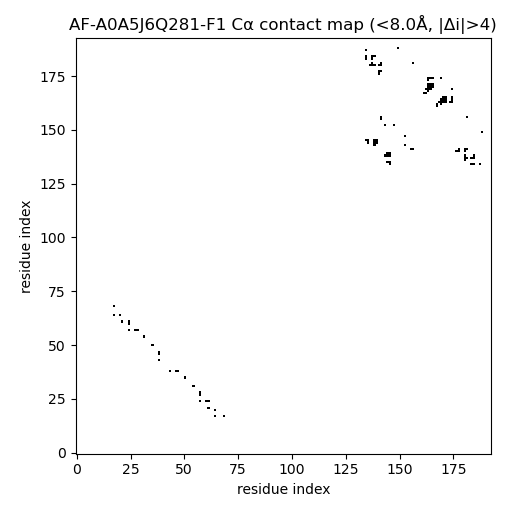1.00 53.22 97 SER A O 1
ATOM 709 N N . TRP A 1 98 ? 10.841 19.061 -27.891 1.00 52.66 98 TRP A N 1
ATOM 710 C CA . TRP A 1 98 ? 9.718 19.109 -26.956 1.00 52.66 98 TRP A CA 1
ATOM 711 C C . TRP A 1 98 ? 9.366 20.567 -26.643 1.00 52.66 98 TRP A C 1
ATOM 713 O O . TRP A 1 98 ? 9.940 21.187 -25.748 1.00 52.66 98 TRP A O 1
ATOM 723 N N . THR A 1 99 ? 8.409 21.131 -27.376 1.00 55.19 99 THR A N 1
ATOM 724 C CA . THR A 1 99 ? 7.712 22.361 -26.987 1.00 55.19 99 THR A CA 1
ATOM 725 C C . THR A 1 99 ? 6.691 22.023 -25.899 1.00 55.19 99 THR A C 1
ATOM 727 O O . THR A 1 99 ? 5.590 21.543 -26.153 1.00 55.19 99 THR A O 1
ATOM 730 N N . GLY A 1 100 ? 7.086 22.221 -24.640 1.00 48.81 100 GLY A N 1
ATOM 731 C CA . GLY A 1 100 ? 6.204 22.019 -23.491 1.00 48.81 100 GLY A CA 1
ATOM 732 C C . GLY A 1 100 ? 5.078 23.067 -23.432 1.00 48.81 100 GLY A C 1
ATOM 733 O O . GLY A 1 100 ? 5.331 24.244 -23.703 1.00 48.81 100 GLY A O 1
ATOM 734 N N . PRO A 1 101 ? 3.844 22.687 -23.050 1.00 58.38 101 PRO A N 1
ATOM 735 C CA . PRO A 1 101 ? 2.746 23.629 -22.892 1.00 58.38 101 PRO A CA 1
ATOM 736 C C . PRO A 1 101 ? 2.992 24.557 -21.696 1.00 58.38 101 PRO A C 1
ATOM 738 O O . PRO A 1 101 ? 3.184 24.136 -20.554 1.00 58.38 101 PRO A O 1
ATOM 741 N N . SER A 1 102 ? 2.961 25.853 -21.985 1.00 48.47 102 SER A N 1
ATOM 742 C CA . SER A 1 102 ? 2.962 26.964 -21.041 1.00 48.47 102 SER A CA 1
ATOM 743 C C . SER A 1 102 ? 1.887 26.793 -19.962 1.00 48.47 102 SER A C 1
ATOM 745 O O . SER A 1 102 ? 0.690 26.802 -20.257 1.00 48.47 102 SER A O 1
ATOM 747 N N . GLN A 1 103 ? 2.312 26.669 -18.701 1.00 53.84 103 GLN A N 1
ATOM 748 C CA . GLN A 1 103 ? 1.405 26.655 -17.556 1.00 53.84 103 GLN A CA 1
ATOM 749 C C . GLN A 1 103 ? 0.649 27.991 -17.423 1.00 53.84 103 GLN A C 1
ATOM 751 O O . GLN A 1 103 ? 1.267 29.059 -17.480 1.00 53.84 103 GLN A O 1
ATOM 756 N N . PRO A 1 104 ? -0.670 27.970 -17.163 1.00 54.22 104 PRO A N 1
ATOM 757 C CA . PRO A 1 104 ? -1.420 29.176 -16.856 1.00 54.22 104 PRO A CA 1
ATOM 758 C C . PRO A 1 104 ? -1.012 29.734 -15.484 1.00 54.22 104 PRO A C 1
ATOM 760 O O . PRO A 1 104 ? -1.165 29.089 -14.444 1.00 54.22 104 PRO A O 1
ATOM 763 N N . ARG A 1 105 ? -0.517 30.978 -15.490 1.00 50.56 105 ARG A N 1
ATOM 764 C CA . ARG A 1 105 ? -0.275 31.816 -14.305 1.00 50.56 105 ARG A CA 1
ATOM 765 C C . ARG A 1 105 ? -1.520 31.840 -13.410 1.00 50.56 105 ARG A C 1
ATOM 767 O O . ARG A 1 105 ? -2.529 32.459 -13.750 1.00 50.56 105 ARG A O 1
ATOM 774 N N . ARG A 1 106 ? -1.427 31.222 -12.230 1.00 50.06 106 ARG A N 1
ATOM 775 C CA . ARG A 1 106 ? -2.427 31.360 -11.165 1.00 50.06 106 ARG A CA 1
ATOM 776 C C . ARG A 1 106 ? -2.444 32.809 -10.674 1.00 50.06 106 ARG A C 1
ATOM 778 O O . ARG A 1 106 ? -1.455 33.307 -10.143 1.00 50.06 106 ARG A O 1
ATOM 785 N N . ARG A 1 107 ? -3.574 33.491 -10.875 1.00 57.34 107 ARG A N 1
ATOM 786 C CA . ARG A 1 107 ? -3.844 34.814 -10.301 1.00 57.34 107 ARG A CA 1
ATOM 787 C C . ARG A 1 107 ? -3.928 34.707 -8.769 1.00 57.34 107 ARG A C 1
ATOM 789 O O . ARG A 1 107 ? -4.549 33.763 -8.278 1.00 57.34 107 ARG A O 1
ATOM 796 N N . PRO A 1 108 ? -3.371 35.665 -8.011 1.00 55.41 108 PRO A N 1
ATOM 797 C CA . PRO A 1 108 ? -3.558 35.728 -6.568 1.00 55.41 108 PRO A CA 1
ATOM 798 C C . PRO A 1 108 ? -5.031 36.024 -6.259 1.00 55.41 108 PRO A C 1
ATOM 800 O O . PRO A 1 108 ? -5.571 37.063 -6.643 1.00 55.41 108 PRO A O 1
ATOM 803 N N . ALA A 1 109 ? -5.700 35.083 -5.593 1.00 56.56 109 ALA A N 1
ATOM 804 C CA . ALA A 1 109 ? -7.065 35.265 -5.130 1.00 56.56 109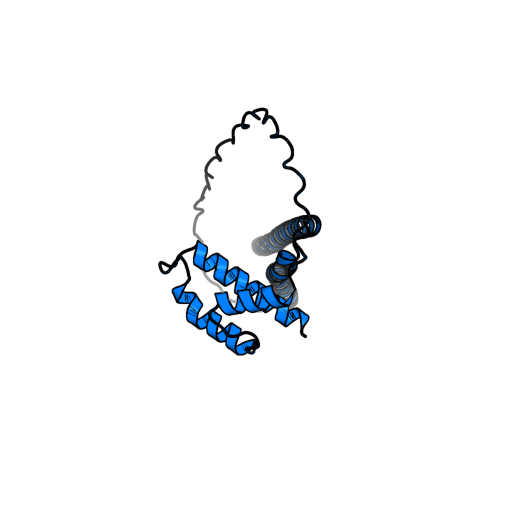 ALA A CA 1
ATOM 805 C C . ALA A 1 109 ? -7.095 36.359 -4.053 1.00 56.56 109 ALA A C 1
ATOM 807 O O . ALA A 1 109 ? -6.414 36.282 -3.031 1.00 56.56 109 ALA A O 1
ATOM 808 N N . LYS A 1 110 ? -7.897 37.393 -4.314 1.00 58.34 110 LYS A N 1
ATOM 809 C CA . LYS A 1 110 ? -8.199 38.506 -3.415 1.00 58.34 110 LYS A CA 1
ATOM 810 C C . LYS A 1 110 ? -8.754 37.941 -2.103 1.00 58.34 110 LYS A C 1
ATOM 812 O O . LYS A 1 110 ? -9.891 37.477 -2.054 1.00 58.34 110 LYS A O 1
ATOM 817 N N . ARG A 1 111 ? -7.919 37.961 -1.061 1.00 51.62 111 ARG A N 1
ATOM 818 C CA . ARG A 1 111 ? -8.222 37.554 0.317 1.00 51.62 111 ARG A CA 1
ATOM 819 C C . ARG A 1 111 ? -9.346 38.443 0.855 1.00 51.62 111 ARG A C 1
ATOM 821 O O . ARG A 1 111 ? -9.110 39.539 1.349 1.00 51.62 111 ARG A O 1
ATOM 828 N N . ARG A 1 112 ? -10.587 37.999 0.656 1.00 64.94 112 ARG A N 1
ATOM 829 C CA . ARG A 1 112 ? -11.794 38.612 1.213 1.00 64.94 112 ARG A CA 1
ATOM 830 C C . ARG A 1 112 ? -11.713 38.438 2.727 1.00 64.94 112 ARG A C 1
ATOM 832 O O . ARG A 1 112 ? -11.574 37.310 3.190 1.00 64.94 112 ARG A O 1
ATOM 839 N N . ASN A 1 113 ? -11.742 39.544 3.464 1.00 58.06 113 ASN A N 1
ATOM 840 C CA . ASN A 1 113 ? -11.801 39.560 4.922 1.00 58.06 113 ASN A CA 1
ATOM 841 C C . ASN A 1 113 ? -13.033 38.764 5.366 1.00 58.06 113 ASN A C 1
ATOM 843 O O . ASN A 1 113 ? -14.157 39.254 5.286 1.00 58.06 113 ASN A O 1
ATOM 847 N N . GLN A 1 114 ? -12.819 37.505 5.743 1.00 60.66 114 GLN A N 1
ATOM 848 C CA . GLN A 1 114 ? -13.833 36.676 6.370 1.00 60.66 114 GLN A CA 1
ATOM 849 C C . GLN A 1 11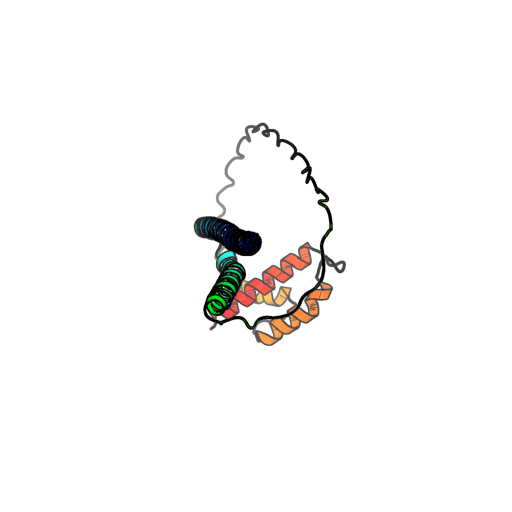4 ? -13.936 37.152 7.814 1.00 60.66 114 GLN A C 1
ATOM 851 O O . GLN A 1 114 ? -13.063 36.879 8.635 1.00 60.66 114 GLN A O 1
ATOM 856 N N . THR A 1 115 ? -14.978 37.929 8.090 1.00 67.69 115 THR A N 1
ATOM 857 C CA . THR A 1 115 ? -15.476 38.174 9.439 1.00 67.69 115 THR A CA 1
ATOM 858 C C . THR A 1 115 ? -15.706 36.811 10.083 1.00 67.69 115 THR A C 1
ATOM 860 O O . THR A 1 115 ? -16.565 36.056 9.629 1.00 67.69 115 THR A O 1
ATOM 863 N N . MET A 1 116 ? -14.875 36.461 11.067 1.00 68.69 116 MET A N 1
ATOM 864 C CA . MET A 1 116 ? -15.021 35.215 11.813 1.00 68.69 116 MET A CA 1
ATOM 865 C C . MET A 1 116 ? -16.418 35.181 12.450 1.00 68.69 116 MET A C 1
ATOM 867 O O . MET A 1 116 ? -16.791 36.152 13.115 1.00 68.69 116 MET A O 1
ATOM 871 N N . PRO A 1 117 ? -17.200 34.105 12.259 1.00 77.75 117 PRO A N 1
ATOM 872 C CA . PRO A 1 117 ? -18.398 33.893 13.055 1.00 77.75 117 PRO A CA 1
ATOM 873 C C . PRO A 1 117 ? -18.010 33.768 14.541 1.00 77.75 117 PRO A C 1
ATOM 875 O O . PRO A 1 117 ? -16.906 33.304 14.845 1.00 77.75 117 PRO A O 1
ATOM 878 N N . PRO A 1 118 ? -18.883 34.199 15.469 1.00 80.88 118 PRO A N 1
ATOM 879 C CA . PRO A 1 118 ? -18.638 34.056 16.900 1.0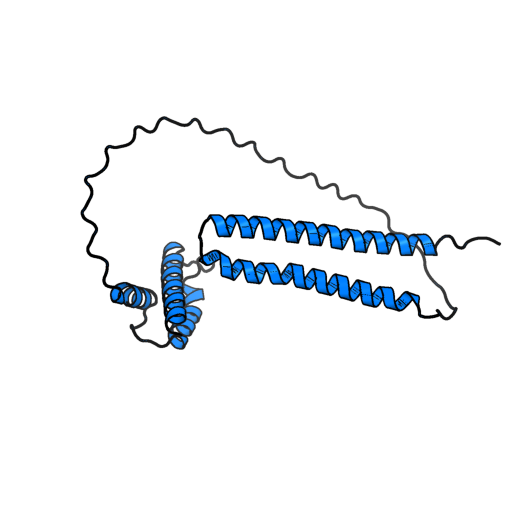0 80.88 118 PRO A CA 1
ATOM 880 C C . PRO A 1 118 ? -18.377 32.581 17.250 1.00 80.88 118 PRO A C 1
ATOM 882 O O . PRO A 1 118 ? -18.988 31.700 16.638 1.00 80.88 118 PRO A O 1
ATOM 885 N N . PRO A 1 119 ? -17.474 32.293 18.206 1.00 76.38 119 PRO A N 1
ATOM 886 C CA . PRO A 1 119 ? -17.195 30.928 18.623 1.00 76.38 119 PRO A CA 1
ATOM 887 C C . PRO A 1 119 ? -18.488 30.302 19.142 1.00 76.38 119 PRO A C 1
ATOM 889 O O . PRO A 1 119 ? -19.098 30.813 20.084 1.00 76.38 119 PRO A O 1
ATOM 892 N N . SER A 1 120 ? -18.917 29.212 18.506 1.00 80.19 120 SER A N 1
ATOM 893 C CA . SER A 1 120 ? -20.013 28.401 19.024 1.00 80.19 120 SER A CA 1
ATOM 894 C C . SER A 1 120 ? -19.716 28.032 20.482 1.00 80.19 120 SER A C 1
ATOM 896 O O . SER A 1 120 ? -18.555 27.747 20.798 1.00 80.19 120 SER A O 1
ATOM 898 N N . PRO A 1 121 ? -20.725 28.043 21.372 1.00 79.38 121 PRO A N 1
ATOM 899 C CA . PRO A 1 121 ? -20.548 27.618 22.753 1.00 79.38 121 PRO A CA 1
ATOM 900 C C . PRO A 1 121 ? -19.858 26.255 22.774 1.00 79.38 121 PRO A C 1
ATOM 902 O O . PRO A 1 121 ? -20.266 25.345 22.053 1.00 79.38 121 PRO A O 1
ATOM 905 N N . ILE A 1 122 ? -18.778 26.163 23.555 1.00 71.81 122 ILE A N 1
ATOM 906 C CA . ILE A 1 122 ? -17.959 24.962 23.730 1.00 71.81 122 ILE A CA 1
ATOM 907 C C . ILE A 1 122 ? -18.901 23.850 24.196 1.00 71.81 122 ILE A C 1
ATOM 909 O O . ILE A 1 122 ? -19.284 23.803 25.365 1.00 71.81 122 ILE A O 1
ATOM 913 N N . GLN A 1 123 ? -19.336 22.997 23.267 1.00 71.69 123 GLN A N 1
ATOM 914 C CA . GLN A 1 123 ? -20.048 21.776 23.610 1.00 71.69 123 GLN A CA 1
ATOM 915 C C . GLN A 1 123 ? -19.094 20.943 24.458 1.00 71.69 123 GLN A C 1
ATOM 917 O O . GLN A 1 123 ? -17.926 20.770 24.099 1.00 71.69 123 GLN A O 1
ATOM 922 N N . ALA A 1 124 ? -19.579 20.493 25.616 1.00 75.00 124 ALA A N 1
ATOM 923 C CA . ALA A 1 124 ? -18.837 19.563 26.448 1.00 75.00 124 ALA A CA 1
ATOM 924 C C . ALA A 1 124 ? -18.372 18.390 25.565 1.00 75.00 124 ALA A C 1
ATOM 926 O O . ALA A 1 124 ? -19.159 17.939 24.729 1.00 75.00 124 ALA A O 1
ATOM 927 N N . PRO A 1 125 ? -17.111 17.940 25.690 1.00 75.12 125 PRO A N 1
ATOM 928 C CA . PRO A 1 125 ? -16.608 16.841 24.883 1.00 75.12 125 PRO A CA 1
ATOM 929 C C . PRO A 1 125 ? -17.542 15.650 25.067 1.00 75.12 125 PRO A C 1
ATOM 931 O O . PRO A 1 125 ? -17.764 15.214 26.200 1.00 75.12 125 PRO A O 1
ATOM 934 N N . ASP A 1 126 ? -18.113 15.169 23.960 1.00 74.12 126 ASP A N 1
ATOM 935 C CA . ASP A 1 126 ? -18.925 13.958 23.963 1.00 74.12 126 ASP A CA 1
ATOM 936 C C . ASP A 1 126 ? -18.171 12.856 24.724 1.00 74.12 126 ASP A C 1
ATOM 938 O O . ASP A 1 126 ? -16.940 12.757 24.593 1.00 74.12 126 ASP A O 1
ATOM 942 N N . PRO A 1 127 ? -18.870 12.049 25.547 1.00 73.06 127 PRO A N 1
ATOM 943 C CA . PRO A 1 127 ? -18.237 10.980 26.305 1.00 73.06 127 PRO A CA 1
ATOM 944 C C . PRO A 1 127 ? -17.377 10.148 25.356 1.00 73.06 127 PRO A C 1
ATOM 946 O O . PRO A 1 127 ? -17.842 9.742 24.289 1.00 73.06 127 PRO A O 1
ATOM 949 N N . ALA A 1 128 ? -16.105 9.959 25.728 1.00 60.00 128 ALA A N 1
ATOM 950 C CA . ALA A 1 128 ? -15.124 9.300 24.881 1.00 60.00 128 ALA A CA 1
ATOM 951 C C . ALA A 1 128 ? -15.730 7.995 24.337 1.00 60.00 128 ALA A C 1
ATOM 953 O O . ALA A 1 128 ? -16.137 7.148 25.138 1.00 60.00 128 ALA A O 1
ATOM 954 N N . PRO A 1 129 ? -15.848 7.838 23.004 1.00 60.44 129 PRO A N 1
ATOM 955 C CA . PRO A 1 129 ? -16.541 6.701 22.425 1.00 60.44 129 PRO A CA 1
ATOM 956 C C . PRO A 1 129 ? -15.871 5.427 22.921 1.00 60.44 129 PRO A C 1
ATOM 958 O O . PRO A 1 129 ? -14.655 5.263 22.782 1.00 60.44 129 PRO A O 1
ATOM 961 N N . THR A 1 130 ? -16.657 4.539 23.523 1.00 64.88 130 THR A N 1
ATOM 962 C CA . THR A 1 130 ? -16.178 3.261 24.036 1.00 64.88 130 THR A CA 1
ATOM 963 C C . THR A 1 130 ? -15.485 2.517 22.894 1.00 64.88 130 THR A C 1
ATOM 965 O O . THR A 1 130 ? -16.101 2.180 21.886 1.00 64.88 130 THR A O 1
ATOM 968 N N . TYR A 1 131 ? -14.182 2.272 23.043 1.00 56.34 131 TYR A N 1
ATOM 969 C CA . TYR A 1 131 ? -13.294 1.654 22.049 1.00 56.34 131 TYR A CA 1
ATOM 970 C C . TYR A 1 131 ? -13.862 0.419 21.296 1.00 56.34 131 TYR A C 1
ATOM 972 O O . TYR A 1 131 ? -13.625 0.330 20.087 1.00 56.34 131 TYR A O 1
ATOM 980 N N . PRO A 1 132 ? -14.641 -0.504 21.915 1.00 66.25 132 PRO A N 1
ATOM 981 C CA . PRO A 1 132 ? -15.254 -1.626 21.187 1.00 66.25 132 PRO A CA 1
ATOM 982 C C . PRO A 1 132 ? -16.220 -1.221 20.059 1.00 66.25 132 PRO A C 1
ATOM 984 O O . PRO A 1 132 ? -16.414 -1.999 19.127 1.00 66.25 132 PRO A O 1
ATOM 987 N N . ASP A 1 133 ? -16.780 -0.010 20.075 1.00 83.75 133 ASP A N 1
ATOM 988 C CA . ASP A 1 133 ? -17.775 0.414 19.084 1.00 83.75 133 ASP A CA 1
ATOM 989 C C . ASP A 1 133 ? -17.169 0.611 17.678 1.00 83.75 133 ASP A C 1
ATOM 991 O O . ASP A 1 133 ? -17.778 0.278 16.660 1.00 83.75 133 ASP A O 1
ATOM 995 N N . ARG A 1 134 ? -15.908 1.062 17.586 1.00 90.62 134 ARG A N 1
ATOM 996 C CA . ARG A 1 134 ? -15.265 1.338 16.285 1.00 90.62 134 ARG A CA 1
ATOM 997 C C . ARG A 1 134 ? -14.978 0.073 15.482 1.00 90.62 134 ARG A C 1
ATOM 999 O O . ARG A 1 134 ? -15.209 0.057 14.273 1.00 90.62 134 ARG A O 1
ATOM 1006 N N . TYR A 1 135 ? -14.495 -0.977 16.146 1.00 93.31 135 TYR A N 1
ATOM 1007 C CA . TYR A 1 135 ? -14.241 -2.270 15.511 1.00 93.31 135 TYR A CA 1
ATOM 1008 C C . TYR A 1 135 ? -15.555 -2.907 15.039 1.00 93.31 135 TYR A C 1
ATOM 1010 O O . TYR A 1 135 ? -15.672 -3.285 13.874 1.00 93.31 135 TYR A O 1
ATOM 1018 N N . CYS A 1 136 ? -16.578 -2.935 15.903 1.00 95.00 136 CYS A N 1
ATOM 1019 C CA . CYS A 1 136 ? -17.899 -3.463 15.560 1.00 95.00 136 CYS A CA 1
ATOM 1020 C C . CYS A 1 136 ? -18.526 -2.718 14.375 1.00 95.00 136 CYS A C 1
ATOM 1022 O O . CYS A 1 136 ? -19.017 -3.351 13.439 1.00 95.00 136 CYS A O 1
ATOM 1024 N N . ARG A 1 137 ? -18.444 -1.382 14.356 1.00 95.19 137 ARG A N 1
ATOM 1025 C CA . ARG A 1 137 ? -18.945 -0.561 13.248 1.00 95.19 137 ARG A CA 1
ATOM 1026 C C . ARG A 1 137 ? -18.195 -0.822 11.941 1.00 95.19 137 ARG A C 1
ATOM 1028 O O . ARG A 1 137 ? -18.826 -0.903 10.891 1.00 95.19 137 ARG A O 1
ATOM 1035 N N . ALA A 1 138 ? -16.875 -1.002 11.985 1.00 96.50 138 ALA A N 1
ATOM 1036 C CA . ALA A 1 138 ? -16.087 -1.333 10.797 1.00 96.50 138 ALA A CA 1
ATOM 1037 C C . ALA A 1 138 ? -16.406 -2.738 10.250 1.00 96.50 138 ALA A C 1
ATOM 1039 O O . ALA A 1 138 ? -16.531 -2.908 9.034 1.00 96.50 138 ALA A O 1
ATOM 1040 N N . CYS A 1 139 ? -16.615 -3.729 11.125 1.00 96.88 139 CYS A N 1
ATOM 1041 C CA . CYS A 1 139 ? -17.105 -5.049 10.720 1.00 96.88 139 CYS A CA 1
ATOM 1042 C C . CYS A 1 139 ? -18.495 -4.954 10.076 1.00 96.88 139 CYS A C 1
ATOM 1044 O O . CYS A 1 139 ? -18.694 -5.468 8.971 1.00 96.88 139 CYS A O 1
ATOM 1046 N N . ALA A 1 140 ? -19.423 -4.220 10.697 1.00 96.88 140 ALA A N 1
ATOM 1047 C CA . ALA A 1 140 ? -20.765 -3.997 10.165 1.00 96.88 140 ALA A CA 1
ATOM 1048 C C . ALA A 1 140 ? -20.735 -3.309 8.789 1.00 96.88 140 ALA A C 1
ATOM 1050 O O . ALA A 1 140 ? -21.462 -3.708 7.879 1.00 96.88 140 ALA A O 1
ATOM 1051 N N . GLU A 1 141 ? -19.835 -2.342 8.583 1.00 97.62 141 GLU A N 1
ATOM 1052 C CA . GLU A 1 141 ? -19.630 -1.720 7.274 1.00 97.62 141 GLU A CA 1
ATOM 1053 C C . GLU A 1 141 ? -19.209 -2.748 6.212 1.00 97.62 141 GLU A C 1
ATOM 1055 O O . GLU A 1 141 ? -19.738 -2.746 5.103 1.00 97.62 141 GLU A O 1
ATOM 1060 N N . LEU A 1 142 ? -18.327 -3.700 6.510 1.00 97.56 142 LEU A N 1
ATOM 1061 C CA . LEU A 1 142 ? -17.992 -4.756 5.542 1.00 97.56 142 LEU A CA 1
ATOM 1062 C C . LEU A 1 142 ? -19.078 -5.845 5.413 1.00 97.56 142 LEU A C 1
ATOM 1064 O O . LEU A 1 142 ? -19.023 -6.672 4.489 1.00 97.56 142 LEU A O 1
ATOM 1068 N N . GLY A 1 143 ? -20.099 -5.810 6.274 1.00 97.38 143 GLY A N 1
ATOM 1069 C CA . GLY A 1 143 ? -21.127 -6.840 6.402 1.00 97.38 143 GLY A CA 1
ATOM 1070 C C . GLY A 1 143 ? -20.552 -8.127 6.986 1.00 97.38 143 GLY A C 1
ATOM 1071 O O . GLY A 1 143 ? -20.779 -9.199 6.430 1.00 97.38 143 GLY A O 1
ATOM 1072 N N . LEU A 1 144 ? -19.730 -7.987 8.024 1.00 97.88 144 LEU A N 1
ATOM 1073 C CA . LEU A 1 144 ? -19.089 -9.060 8.775 1.00 97.88 144 LEU A CA 1
ATOM 1074 C C . LEU A 1 144 ? -19.543 -9.000 10.233 1.00 97.88 144 LEU A C 1
ATOM 1076 O O . LEU A 1 144 ? -19.788 -7.914 10.762 1.00 97.88 144 LEU A O 1
ATOM 1080 N N . GLU A 1 145 ? -19.604 -10.153 10.891 1.00 97.06 145 GLU A N 1
ATOM 1081 C CA . GLU A 1 145 ? -19.793 -10.197 12.339 1.00 97.06 145 GLU A CA 1
ATOM 1082 C C . GLU A 1 145 ? -18.507 -9.777 13.078 1.00 97.06 145 GLU A C 1
ATOM 1084 O O . GLU A 1 145 ? -17.393 -9.998 12.584 1.00 97.06 145 GLU A O 1
ATOM 1089 N N . PRO A 1 146 ? -18.620 -9.139 14.255 1.00 96.12 146 PRO A N 1
ATOM 1090 C CA . PRO A 1 146 ? -17.459 -8.844 15.083 1.00 96.12 146 PRO A CA 1
ATOM 1091 C C . PRO A 1 146 ? -16.816 -10.142 15.598 1.00 96.12 146 PRO A C 1
ATOM 1093 O O . PRO A 1 146 ? -17.505 -11.094 15.946 1.00 96.12 146 PRO A O 1
ATOM 1096 N N . GLY A 1 147 ? -15.482 -10.182 15.663 1.00 94.75 147 GLY A N 1
ATOM 1097 C CA . GLY A 1 147 ? -14.729 -11.347 16.153 1.00 94.75 147 GLY A CA 1
ATOM 1098 C C . GLY A 1 147 ? -14.314 -12.338 15.062 1.00 94.75 147 GLY A C 1
ATOM 1099 O O . GLY A 1 147 ? -13.581 -13.283 15.340 1.00 94.75 147 GLY A O 1
ATOM 1100 N N . VAL A 1 148 ? -14.724 -12.100 13.816 1.00 97.19 148 VAL A N 1
ATOM 1101 C CA . VAL A 1 148 ? -14.290 -12.872 12.649 1.00 97.19 148 VAL A CA 1
ATOM 1102 C C . VAL A 1 148 ? -12.769 -12.778 12.458 1.00 97.19 148 VAL A C 1
ATOM 1104 O O . VAL A 1 148 ? -12.160 -11.727 12.678 1.00 97.19 148 VAL A O 1
ATOM 1107 N N . SER A 1 149 ? -12.146 -13.881 12.027 1.00 96.88 149 SER A N 1
ATOM 1108 C CA . SER A 1 149 ? -10.700 -13.937 11.801 1.00 96.88 149 SER A CA 1
ATOM 1109 C C . SER A 1 149 ? -10.250 -13.005 10.671 1.00 96.88 149 SER A C 1
ATOM 1111 O O . SER A 1 149 ? -10.970 -12.748 9.698 1.00 96.88 149 SER A O 1
ATOM 1113 N N . TRP A 1 150 ? -9.009 -12.525 10.768 1.00 97.12 150 TRP A N 1
ATOM 1114 C CA . TRP A 1 150 ? -8.426 -11.606 9.790 1.00 97.12 150 TRP A CA 1
ATOM 1115 C C . TRP A 1 150 ? -8.413 -12.157 8.358 1.00 97.12 150 TRP A C 1
ATOM 1117 O O . TRP A 1 150 ? -8.620 -11.425 7.386 1.00 97.12 150 TRP A O 1
ATOM 1127 N N . GLU A 1 151 ? -8.238 -13.468 8.211 1.00 97.75 151 GLU A N 1
ATOM 1128 C CA . GLU A 1 151 ? -8.274 -14.148 6.917 1.00 97.75 151 GLU A CA 1
ATOM 1129 C C . GLU A 1 151 ? -9.641 -14.018 6.237 1.00 97.75 151 GLU A C 1
ATOM 1131 O O . GLU A 1 151 ? -9.718 -13.707 5.044 1.00 97.75 151 GLU A O 1
ATOM 1136 N N . VAL A 1 152 ? -10.724 -14.180 7.002 1.00 97.94 152 VAL A N 1
ATOM 1137 C CA . VAL A 1 152 ? -12.098 -14.064 6.500 1.00 97.94 152 VAL A CA 1
ATOM 1138 C C . VAL A 1 152 ? -12.435 -12.610 6.162 1.00 97.94 152 VAL A C 1
ATOM 1140 O O . VAL A 1 152 ? -13.061 -12.359 5.126 1.00 97.94 152 VAL A O 1
ATOM 1143 N N . ILE A 1 153 ? -11.960 -11.643 6.961 1.00 98.00 153 ILE A N 1
ATOM 1144 C CA . ILE A 1 153 ? -12.086 -10.208 6.651 1.00 98.00 153 ILE A CA 1
ATOM 1145 C C . ILE A 1 153 ? -11.439 -9.910 5.291 1.00 98.00 153 ILE A C 1
ATOM 1147 O O . ILE A 1 153 ? -12.084 -9.363 4.390 1.00 98.00 153 ILE A O 1
ATOM 1151 N N . ARG A 1 154 ? -10.185 -10.335 5.096 1.00 97.94 154 ARG A N 1
ATOM 1152 C CA . ARG A 1 154 ? -9.427 -10.105 3.857 1.00 97.94 154 ARG A CA 1
ATOM 1153 C C . ARG A 1 154 ? -10.049 -10.808 2.649 1.00 97.94 154 ARG A C 1
ATOM 1155 O O . ARG A 1 154 ? -10.111 -10.228 1.562 1.00 97.94 154 ARG A O 1
ATOM 1162 N N . ALA A 1 155 ? -10.516 -12.044 2.818 1.00 97.94 155 ALA A N 1
ATOM 1163 C CA . ALA A 1 155 ? -11.197 -12.787 1.761 1.00 97.94 155 ALA A CA 1
ATOM 1164 C C . ALA A 1 155 ? -12.498 -12.088 1.336 1.00 97.94 155 ALA A C 1
ATOM 1166 O O . ALA A 1 155 ? -12.753 -11.929 0.140 1.00 97.94 155 ALA A O 1
ATOM 1167 N N . THR A 1 156 ? -13.286 -11.610 2.301 1.00 98.12 156 THR A N 1
ATOM 1168 C CA . THR A 1 156 ? -14.539 -10.890 2.042 1.00 98.12 156 THR A CA 1
ATOM 1169 C C . THR A 1 156 ? -14.289 -9.561 1.339 1.00 98.12 156 THR A C 1
ATOM 1171 O O . THR A 1 156 ? -14.959 -9.263 0.349 1.00 98.12 156 THR A O 1
ATOM 1174 N N . TRP A 1 157 ? -13.279 -8.805 1.783 1.00 97.62 157 TRP A N 1
ATOM 1175 C CA . TRP A 1 157 ? -12.840 -7.574 1.126 1.00 97.62 157 TRP A CA 1
ATOM 1176 C C . TRP A 1 157 ? -12.515 -7.813 -0.352 1.00 97.62 157 TRP A C 1
ATOM 1178 O O . TRP A 1 157 ? -13.108 -7.181 -1.223 1.00 97.62 157 TRP A O 1
ATOM 1188 N N . ARG A 1 158 ? -11.651 -8.791 -0.660 1.00 98.06 158 ARG A N 1
ATOM 1189 C CA . ARG A 1 158 ? -11.246 -9.108 -2.043 1.00 98.06 158 ARG A CA 1
ATOM 1190 C C . ARG A 1 158 ? -12.417 -9.527 -2.931 1.00 98.06 158 ARG A C 1
ATOM 1192 O O . ARG A 1 158 ? -12.456 -9.135 -4.092 1.00 98.06 158 ARG A O 1
ATOM 1199 N N . ARG A 1 159 ? -13.373 -10.298 -2.397 1.00 97.94 159 ARG A N 1
ATOM 1200 C CA . ARG A 1 159 ? -14.571 -10.731 -3.139 1.00 97.94 159 ARG A CA 1
ATOM 1201 C C . ARG A 1 159 ? -15.509 -9.568 -3.460 1.00 97.94 159 ARG A C 1
ATOM 1203 O O . ARG A 1 159 ? -16.081 -9.543 -4.545 1.00 97.94 159 ARG A O 1
ATOM 1210 N N . LYS A 1 160 ? -15.670 -8.613 -2.537 1.00 97.19 160 LYS A N 1
ATOM 1211 C CA . LYS A 1 160 ? -16.576 -7.464 -2.705 1.00 97.19 160 LYS A CA 1
ATOM 1212 C C . LYS A 1 160 ? -15.918 -6.255 -3.383 1.00 97.19 160 LYS A C 1
ATOM 1214 O O . LYS A 1 160 ? -16.631 -5.395 -3.891 1.00 97.19 160 LYS A O 1
ATOM 1219 N N . LEU A 1 161 ? -14.586 -6.207 -3.462 1.00 96.00 161 LEU A N 1
ATOM 1220 C CA . LEU A 1 161 ? -13.833 -5.109 -4.079 1.00 96.00 161 LEU A CA 1
ATOM 1221 C C . LEU A 1 161 ? -14.304 -4.772 -5.510 1.00 96.00 161 LEU A C 1
ATOM 1223 O O . LEU A 1 161 ? -14.568 -3.597 -5.765 1.00 96.00 161 LEU A O 1
ATOM 1227 N N . PRO A 1 162 ? -14.505 -5.744 -6.427 1.00 96.19 162 PRO A N 1
ATOM 1228 C CA . PRO A 1 162 ? -15.003 -5.457 -7.772 1.00 96.19 162 PRO A CA 1
ATOM 1229 C C . PRO A 1 162 ? -16.388 -4.809 -7.813 1.00 96.19 162 PRO A C 1
ATOM 1231 O O . PRO A 1 162 ? -16.681 -4.081 -8.753 1.00 96.19 162 PRO A O 1
ATOM 1234 N N . LEU A 1 163 ? -17.236 -5.097 -6.823 1.00 96.75 163 LEU A N 1
ATOM 1235 C CA . LEU A 1 163 ? -18.608 -4.595 -6.751 1.00 96.75 163 LEU A CA 1
ATOM 1236 C C . LEU A 1 163 ? -18.660 -3.146 -6.254 1.00 96.75 163 LEU A C 1
ATOM 1238 O O . LEU A 1 163 ? -19.584 -2.409 -6.579 1.00 96.75 163 LEU A O 1
ATOM 1242 N N . TRP A 1 164 ? -17.695 -2.744 -5.428 1.00 96.38 164 TRP A N 1
ATOM 1243 C CA . TRP A 1 164 ? -17.664 -1.411 -4.830 1.00 96.38 164 TRP A CA 1
ATOM 1244 C C . TRP A 1 164 ? -16.816 -0.414 -5.612 1.00 96.38 164 TRP A C 1
ATOM 1246 O O . TRP A 1 164 ? -16.944 0.780 -5.375 1.00 96.38 164 TRP A O 1
ATOM 1256 N N . HIS A 1 165 ? -15.942 -0.877 -6.507 1.00 94.62 165 HIS A N 1
ATOM 1257 C CA . HIS A 1 165 ? -14.988 -0.008 -7.186 1.00 94.62 165 HIS A CA 1
ATOM 1258 C C . HIS A 1 165 ? -15.685 1.005 -8.117 1.00 94.62 165 HIS A C 1
ATOM 1260 O O . HIS A 1 165 ? -16.486 0.583 -8.959 1.00 94.62 165 HIS A O 1
ATOM 1266 N N . PRO A 1 166 ? -15.355 2.310 -8.044 1.00 97.00 166 PRO A N 1
ATOM 1267 C CA . PRO A 1 166 ? -15.994 3.336 -8.872 1.00 97.00 166 PRO A CA 1
ATOM 1268 C C . PRO A 1 166 ? -15.807 3.096 -10.377 1.00 97.00 166 PRO A C 1
ATOM 1270 O O . PRO A 1 166 ? -16.766 3.201 -11.135 1.00 97.00 166 PRO A O 1
ATOM 1273 N N . ASP A 1 167 ? -14.627 2.634 -10.805 1.00 96.38 167 ASP A N 1
ATOM 1274 C CA . ASP A 1 167 ? -14.355 2.302 -12.218 1.00 96.38 167 ASP A CA 1
ATOM 1275 C C . ASP A 1 167 ? -15.253 1.196 -12.798 1.00 96.38 167 ASP A C 1
ATOM 1277 O O . ASP A 1 167 ? -15.317 1.017 -14.011 1.00 96.38 167 ASP A O 1
ATOM 1281 N N . ARG A 1 168 ? -15.944 0.431 -11.945 1.00 94.94 168 ARG A N 1
ATOM 1282 C CA . ARG A 1 168 ? -16.904 -0.606 -12.353 1.00 94.94 168 ARG A CA 1
ATOM 1283 C C . ARG A 1 168 ? -18.357 -0.171 -12.153 1.00 94.94 168 ARG A C 1
ATOM 1285 O O . ARG A 1 168 ? -19.244 -1.016 -12.082 1.00 94.94 168 ARG A O 1
ATOM 1292 N N . GLY A 1 169 ? -18.596 1.137 -12.052 1.00 95.25 169 GLY A N 1
ATOM 1293 C CA . GLY A 1 169 ? -19.917 1.712 -11.796 1.00 95.25 169 GLY A CA 1
ATOM 1294 C C . GLY A 1 169 ? -20.326 1.687 -10.321 1.00 95.25 169 GLY A C 1
ATOM 1295 O O . GLY A 1 169 ? -21.507 1.835 -10.014 1.00 95.25 169 GLY A O 1
ATOM 1296 N N . GLY A 1 170 ? -19.377 1.473 -9.405 1.00 95.81 170 GLY A N 1
ATOM 1297 C CA . GLY A 1 170 ? -19.610 1.598 -7.969 1.00 95.81 170 GLY A CA 1
ATOM 1298 C C . GLY A 1 170 ? -19.771 3.056 -7.526 1.00 95.81 170 GLY A C 1
ATOM 1299 O O . GLY A 1 170 ? -19.296 3.985 -8.173 1.00 95.81 170 GLY A O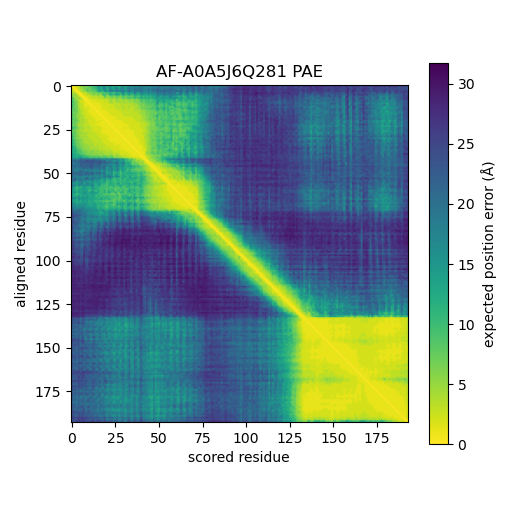 1
ATOM 1300 N N . ASP A 1 171 ? -20.419 3.260 -6.382 1.00 97.19 171 ASP A N 1
ATOM 1301 C CA . ASP A 1 171 ? -20.494 4.571 -5.733 1.00 97.19 171 ASP A CA 1
ATOM 1302 C C . ASP A 1 171 ? -19.161 4.895 -5.032 1.00 97.19 171 ASP A C 1
ATOM 1304 O O . ASP A 1 171 ? -18.700 4.140 -4.168 1.00 97.19 171 ASP A O 1
ATOM 1308 N N . GLN A 1 172 ? -18.556 6.030 -5.391 1.00 96.38 172 GLN A N 1
ATOM 1309 C CA . GLN A 1 172 ? -17.288 6.500 -4.835 1.00 96.38 172 GLN A CA 1
ATOM 1310 C C . GLN A 1 172 ? -17.365 6.726 -3.320 1.00 96.38 172 GLN A C 1
ATOM 1312 O O . GLN A 1 172 ? -16.438 6.357 -2.597 1.00 96.38 172 GLN A O 1
ATOM 1317 N N . GLU A 1 173 ? -18.459 7.294 -2.813 1.00 96.38 173 GLU A N 1
ATOM 1318 C CA . GLU A 1 173 ? -18.600 7.565 -1.381 1.00 96.38 173 GLU A CA 1
ATOM 1319 C C . GLU A 1 173 ? -18.742 6.257 -0.598 1.00 96.38 173 GLU A C 1
ATOM 1321 O O . GLU A 1 173 ? -18.144 6.062 0.467 1.00 96.38 173 GLU A O 1
ATOM 1326 N N . ARG A 1 174 ? -19.496 5.304 -1.152 1.00 96.62 174 ARG A N 1
ATOM 1327 C CA . ARG A 1 174 ? -19.577 3.948 -0.608 1.00 96.62 174 ARG A CA 1
ATOM 1328 C C . ARG A 1 174 ? -18.212 3.266 -0.609 1.00 96.62 174 ARG A C 1
ATOM 1330 O O . ARG A 1 174 ? -17.858 2.671 0.405 1.00 96.62 174 ARG A O 1
ATOM 1337 N N . TRP A 1 175 ? -17.446 3.362 -1.693 1.00 96.88 175 TRP A N 1
ATOM 1338 C CA . TRP A 1 175 ? -16.104 2.784 -1.777 1.00 96.88 175 TRP A CA 1
ATOM 1339 C C . TRP A 1 175 ? -15.174 3.330 -0.690 1.00 96.88 175 TRP A C 1
ATOM 1341 O O . TRP A 1 175 ? -14.591 2.542 0.057 1.00 96.88 175 TRP A O 1
ATOM 1351 N N . LE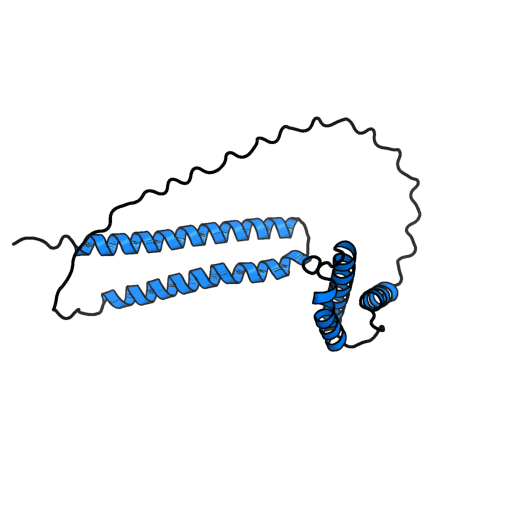U A 1 176 ? -15.118 4.658 -0.528 1.00 95.81 176 LEU A N 1
ATOM 1352 C CA . LEU A 1 176 ? -14.301 5.315 0.497 1.00 95.81 176 LEU A CA 1
ATOM 1353 C C . LEU A 1 176 ? -14.674 4.855 1.912 1.00 95.81 176 LEU A C 1
ATOM 1355 O O . LEU A 1 176 ? -13.790 4.527 2.705 1.00 95.81 176 LEU A O 1
ATOM 1359 N N . ARG A 1 177 ? -15.975 4.750 2.225 1.00 97.12 177 ARG A N 1
ATOM 1360 C CA . ARG A 1 177 ? -16.443 4.238 3.527 1.00 97.12 177 ARG A CA 1
ATOM 1361 C C . ARG A 1 177 ? -15.989 2.802 3.784 1.00 97.12 177 ARG A C 1
ATOM 1363 O O . ARG A 1 177 ? -15.490 2.503 4.869 1.00 97.12 177 ARG A O 1
ATOM 1370 N N . LYS A 1 178 ? -16.113 1.911 2.792 1.00 97.94 178 LYS A N 1
ATOM 1371 C CA . LYS A 1 178 ? -15.663 0.514 2.933 1.00 97.94 178 LYS A CA 1
ATOM 1372 C C . LYS A 1 178 ? -14.141 0.424 3.063 1.00 97.94 178 LYS A C 1
ATOM 1374 O O . LYS A 1 178 ? -13.655 -0.361 3.872 1.00 97.94 178 LYS A O 1
ATOM 1379 N N . GLN A 1 179 ? -13.396 1.236 2.314 1.00 97.88 179 GLN A N 1
ATOM 1380 C CA . GLN A 1 179 ? -11.936 1.284 2.394 1.00 97.88 179 GLN A CA 1
ATOM 1381 C C . GLN A 1 179 ? -11.457 1.767 3.765 1.00 97.88 179 GLN A C 1
ATOM 1383 O O . GLN A 1 179 ? -10.577 1.145 4.355 1.00 97.88 179 GLN A O 1
ATOM 1388 N N . ALA A 1 180 ? -12.073 2.818 4.310 1.00 96.94 180 ALA A N 1
ATOM 1389 C CA . ALA A 1 180 ? -11.774 3.301 5.654 1.00 96.94 180 ALA A CA 1
ATOM 1390 C C . ALA A 1 180 ? -12.037 2.222 6.720 1.00 96.94 180 ALA A C 1
ATOM 1392 O O . ALA A 1 180 ? -11.193 2.002 7.589 1.00 96.94 180 ALA A O 1
ATOM 1393 N N . ALA A 1 181 ? -13.160 1.500 6.617 1.00 97.56 181 ALA A N 1
ATOM 1394 C CA . ALA A 1 181 ? -13.472 0.386 7.511 1.00 97.56 181 ALA A CA 1
ATOM 1395 C C . ALA A 1 181 ? -12.423 -0.738 7.429 1.00 97.56 181 ALA A C 1
ATOM 1397 O O . ALA A 1 181 ? -11.941 -1.205 8.459 1.00 97.56 181 ALA A O 1
ATOM 1398 N N . TYR A 1 182 ? -12.013 -1.139 6.220 1.00 98.12 182 TYR A N 1
ATOM 1399 C CA . TYR A 1 182 ? -10.972 -2.154 6.034 1.00 98.12 182 TYR A CA 1
ATOM 1400 C C . TYR A 1 182 ? -9.617 -1.721 6.614 1.00 98.12 182 TYR A C 1
ATOM 1402 O O . TYR A 1 182 ? -8.987 -2.499 7.328 1.00 98.12 182 TYR A O 1
ATOM 1410 N N . ASN A 1 183 ? -9.196 -0.476 6.372 1.00 97.38 183 ASN A N 1
ATOM 1411 C CA . ASN A 1 183 ? -7.943 0.066 6.909 1.00 97.38 183 ASN A CA 1
ATOM 1412 C C . ASN A 1 183 ? -7.941 0.086 8.445 1.00 97.38 183 ASN A C 1
ATOM 1414 O O . ASN A 1 183 ? -6.926 -0.229 9.065 1.00 97.38 183 ASN A O 1
ATOM 1418 N N . LEU A 1 184 ? -9.079 0.414 9.067 1.00 96.06 184 LEU A N 1
ATOM 1419 C CA . LEU A 1 184 ? -9.221 0.387 10.522 1.00 96.06 184 LEU A CA 1
ATOM 1420 C C . LEU A 1 184 ? -9.071 -1.035 11.078 1.00 96.06 184 LEU A C 1
ATOM 1422 O O . LEU A 1 184 ? -8.351 -1.235 12.054 1.00 96.06 184 LEU A O 1
ATOM 1426 N N . LEU A 1 185 ? -9.699 -2.028 10.440 1.00 96.69 185 LEU A N 1
ATOM 1427 C CA . LEU A 1 185 ? -9.563 -3.436 10.835 1.00 96.69 185 LEU A CA 1
ATOM 1428 C C . LEU A 1 185 ? -8.132 -3.950 10.636 1.00 96.69 185 LEU A C 1
ATOM 1430 O O . LEU A 1 185 ? -7.630 -4.701 11.468 1.00 96.69 185 LEU A O 1
ATOM 1434 N N . GLN A 1 186 ? -7.460 -3.513 9.570 1.00 96.88 186 GLN A N 1
ATOM 1435 C CA . GLN A 1 186 ? -6.060 -3.845 9.318 1.00 96.88 186 GLN A CA 1
ATOM 1436 C C . GLN A 1 186 ? -5.137 -3.306 10.410 1.00 96.88 186 GLN A C 1
ATOM 1438 O O . GLN A 1 186 ? -4.290 -4.045 10.908 1.00 96.88 186 GLN A O 1
ATOM 1443 N N . ALA A 1 187 ? -5.304 -2.036 10.787 1.00 94.81 187 ALA A N 1
ATOM 1444 C CA . ALA A 1 187 ? -4.530 -1.429 11.862 1.00 94.81 187 ALA A CA 1
ATOM 1445 C C . ALA A 1 187 ? -4.774 -2.156 13.192 1.00 94.81 187 ALA A C 1
ATOM 1447 O O . ALA A 1 187 ? -3.832 -2.438 13.924 1.00 94.81 187 ALA A O 1
ATOM 1448 N N . TRP A 1 188 ? -6.026 -2.523 13.481 1.00 93.88 188 TRP A N 1
ATOM 1449 C CA . TRP A 1 188 ? -6.371 -3.271 14.691 1.00 93.88 188 TRP A CA 1
ATOM 1450 C C . TRP A 1 188 ? -5.664 -4.626 14.771 1.00 93.88 188 TRP A C 1
ATOM 1452 O O . TRP A 1 188 ? -5.156 -4.994 15.827 1.00 93.88 188 TRP A O 1
ATOM 1462 N N . GLU A 1 189 ? -5.605 -5.362 13.660 1.00 95.38 189 GLU A N 1
ATOM 1463 C CA . GLU A 1 189 ? -4.902 -6.645 13.610 1.00 95.38 189 GLU A CA 1
ATOM 1464 C C . GLU A 1 189 ? -3.392 -6.473 13.820 1.00 95.38 189 GLU A C 1
ATOM 1466 O O . GLU A 1 189 ? -2.776 -7.271 14.519 1.00 95.38 189 GLU A O 1
ATOM 1471 N N . GLN A 1 190 ? -2.799 -5.405 13.277 1.00 92.12 190 GLN A N 1
ATOM 1472 C CA . GLN A 1 190 ? -1.385 -5.088 13.505 1.00 92.12 190 GLN A CA 1
ATOM 1473 C C . GLN A 1 190 ? -1.072 -4.800 14.977 1.00 92.12 190 GLN A C 1
ATOM 1475 O O . GLN A 1 190 ? 0.018 -5.130 15.419 1.00 92.12 190 GLN A O 1
ATOM 1480 N N . PHE A 1 191 ? -2.004 -4.207 15.729 1.00 92.12 191 PHE A N 1
ATOM 1481 C CA . PHE A 1 191 ? -1.836 -3.969 17.168 1.00 92.12 191 PHE A CA 1
ATOM 1482 C C . PHE A 1 191 ? -2.052 -5.216 18.035 1.00 92.12 191 PHE A C 1
ATOM 1484 O O . PHE A 1 191 ? -1.696 -5.201 19.211 1.00 92.12 191 PHE A O 1
ATOM 1491 N N . ARG A 1 192 ? -2.687 -6.264 17.499 1.00 85.62 192 ARG A N 1
ATOM 1492 C CA . ARG A 1 192 ? -2.957 -7.508 18.232 1.00 85.62 192 ARG A CA 1
ATOM 1493 C C . ARG A 1 192 ? -1.753 -8.463 18.235 1.00 85.62 192 ARG A C 1
ATOM 1495 O O . ARG A 1 192 ? -1.684 -9.306 19.128 1.00 85.62 192 ARG A O 1
ATOM 1502 N N . LEU A 1 193 ? -0.870 -8.354 17.240 1.00 73.62 193 LEU A N 1
ATOM 1503 C CA . LEU A 1 193 ? 0.360 -9.144 17.091 1.00 73.62 193 LEU A CA 1
ATOM 1504 C C . LEU A 1 193 ? 1.527 -8.502 17.848 1.00 73.62 193 LEU A C 1
ATOM 1506 O O . LEU A 1 193 ? 2.315 -9.278 18.430 1.00 73.62 193 LEU A O 1
#

Foldseek 3Di:
DDDPPPPVVVVVVVVVVLVVLVVVLVVVVVVLVVVVVVVVVVPPPVVPVVSVVVVVVSVVSVVVSVVVVVVVVVCVPDDDDDDDDDDDDDDDDDDDDDPDDDDDDDDPPDPDPPPDDPDDPPDDPDDDPDVVVLLQVLCVLLVHHPPDDPVVLVVSCVVCVCVQDVVNVHDPVSNVSNVVSSVVVVVVVVVVD

Mean predicted aligned error: 17.73 Å

pLDDT: mean 75.36, std 17.13, range [43.16, 98.12]

Radius of gyration: 29.96 Å; Cα contacts (8 Å, |Δi|>4): 61; chains: 1; bounding box: 72×54×68 Å

Secondary structure (DSSP, 8-state):
-----HHHHHHHHHHHHHHHHHHHHHHHHHHHHHHHHHHHHTT-TTHHHHHHHHHHHHHHHHHHHHHHHHHHHGGGGSPPPP-----------------PPPPP--PPP------PPPPPP-PPPPPPPPTHHHHHHHHHHHT--TT--HHHHHHHHHHHHHHH-GGGT--HHHHHHHHHHHHHHHHHHHHH-

Solvent-accessible surface area (backbone atoms only — not comparable to full-atom values): 12302 Å² total; per-residue (Å²): 143,84,85,83,71,70,65,61,53,58,56,51,53,54,53,51,50,55,52,51,52,52,54,53,51,53,52,53,53,51,55,52,51,54,52,53,51,54,45,62,75,66,69,50,74,78,52,61,63,60,51,54,62,63,52,49,56,61,51,51,51,51,51,50,53,50,49,52,49,54,60,57,59,63,53,78,77,59,87,76,83,89,76,87,87,84,84,85,87,88,82,83,89,79,84,81,79,83,82,72,82,82,77,81,81,81,74,84,77,80,83,70,86,72,79,76,75,78,82,72,80,82,71,74,79,72,77,78,76,63,72,72,55,60,58,43,52,25,25,49,65,73,71,43,69,73,87,64,54,69,67,59,52,52,52,50,48,63,71,46,44,69,69,34,34,45,96,69,76,21,52,58,70,60,33,52,53,44,49,53,27,50,53,52,53,52,53,53,52,63,72,73,109

Sequence (193 aa):
MAAPRSRTVAAATMALQAAGCLVVGAILAGVILTRAREARLNQEHQYAFDSQLMLVSPLAFMAVGLWLGVRSGLVLLRPHPPGIGGQTRNDPADGVSWTGPSQPRRRPAKRRNQTMPPPSPIQAPDPAPTYPDRYCRACAELGLEPGVSWEVIRATWRRKLPLWHPDRGGDQERWLRKQAAYNLLQAWEQFRL